Protein AF-A0AAD8MHN4-F1 (afdb_monomer)

Structure (mmCIF, N/CA/C/O backbone):
data_AF-A0AAD8MHN4-F1
#
_entry.id   AF-A0AAD8MHN4-F1
#
loop_
_atom_site.group_PDB
_atom_site.id
_atom_site.type_symbol
_atom_site.label_atom_id
_atom_site.label_alt_id
_atom_site.label_comp_id
_atom_site.label_asym_id
_atom_site.label_entity_id
_atom_site.label_seq_id
_atom_site.pdbx_PDB_ins_code
_atom_site.Cartn_x
_atom_site.Cartn_y
_atom_site.Cartn_z
_atom_site.occupancy
_atom_site.B_iso_or_equiv
_atom_site.auth_seq_id
_atom_site.auth_comp_id
_atom_site.auth_asym_id
_atom_site.auth_atom_id
_atom_site.pdbx_PDB_model_num
ATOM 1 N N . MET A 1 1 ? -10.541 14.719 31.314 1.00 33.47 1 MET A N 1
ATOM 2 C CA . MET A 1 1 ? -10.502 15.658 30.170 1.00 33.47 1 MET A CA 1
ATOM 3 C C . MET A 1 1 ? -9.551 15.110 29.112 1.00 33.47 1 MET A C 1
ATOM 5 O O . MET A 1 1 ? -8.347 15.126 29.326 1.00 33.47 1 MET A O 1
ATOM 9 N N . SER A 1 2 ? -10.054 14.540 28.012 1.00 37.00 2 SER A N 1
ATOM 10 C CA . SER A 1 2 ? -9.192 14.044 26.930 1.00 37.00 2 SER A CA 1
ATOM 11 C C . SER A 1 2 ? -8.751 15.218 26.057 1.00 37.00 2 SER A C 1
ATOM 13 O O . SER A 1 2 ? -9.571 15.757 25.309 1.00 37.00 2 SER A O 1
ATOM 15 N N . LYS A 1 3 ? -7.477 15.624 26.140 1.00 41.56 3 LYS A N 1
ATOM 16 C CA . LYS A 1 3 ? -6.903 16.570 25.175 1.00 41.56 3 LYS A CA 1
ATOM 17 C C . LYS A 1 3 ? -7.155 16.029 23.766 1.00 41.56 3 LYS A C 1
ATOM 19 O O . LYS A 1 3 ? -6.867 14.877 23.445 1.00 41.56 3 LYS A O 1
ATOM 24 N N . SER A 1 4 ? -7.800 16.846 22.948 1.00 47.44 4 SER A N 1
ATOM 25 C CA . SER A 1 4 ? -8.150 16.524 21.575 1.00 47.44 4 SER A CA 1
ATOM 26 C C . SER A 1 4 ? -6.866 16.246 20.777 1.00 47.44 4 SER A C 1
ATOM 28 O O . SER A 1 4 ? -6.090 17.164 20.578 1.00 47.44 4 SER A O 1
ATOM 30 N N . CYS A 1 5 ? -6.673 15.038 20.225 1.00 46.59 5 CYS A N 1
ATOM 31 C CA . CYS A 1 5 ? -5.611 14.744 19.234 1.00 46.59 5 CYS A CA 1
ATOM 32 C C . CYS A 1 5 ? -5.507 15.708 18.025 1.00 46.59 5 CYS A C 1
ATOM 34 O O . CYS A 1 5 ? -4.544 15.604 17.280 1.00 46.59 5 CYS A O 1
ATOM 36 N N . LYS A 1 6 ? -6.469 16.633 17.818 1.00 48.41 6 LYS A N 1
ATOM 37 C CA . LYS A 1 6 ? -6.333 17.738 16.845 1.00 48.41 6 LYS A CA 1
ATOM 38 C C . LYS A 1 6 ? -5.244 18.726 17.274 1.00 48.41 6 LYS A C 1
ATOM 40 O O . LYS A 1 6 ? -4.556 19.250 16.415 1.00 48.41 6 LYS A O 1
ATOM 45 N N . GLY A 1 7 ? -5.101 18.940 18.586 1.00 50.78 7 GLY A N 1
ATOM 46 C CA . GLY A 1 7 ? -3.996 19.693 19.166 1.00 50.78 7 GLY A CA 1
ATOM 47 C C . GLY A 1 7 ? -2.703 18.952 18.905 1.00 50.78 7 GLY A C 1
ATOM 48 O O . GLY A 1 7 ? -1.897 19.442 18.152 1.00 50.78 7 GLY A O 1
ATOM 49 N N . LEU A 1 8 ? -2.575 17.705 19.358 1.00 53.78 8 LEU A N 1
ATOM 50 C CA . LEU A 1 8 ? -1.293 16.995 19.353 1.00 53.78 8 LEU A CA 1
ATOM 51 C C . LEU A 1 8 ? -0.517 16.971 18.031 1.00 53.78 8 LEU A C 1
ATOM 53 O O . LEU A 1 8 ? 0.681 17.146 18.103 1.00 53.78 8 LEU A O 1
ATOM 57 N N . VAL A 1 9 ? -1.121 16.767 16.854 1.00 55.56 9 VAL A N 1
ATOM 58 C CA . VAL A 1 9 ? -0.340 16.760 15.594 1.00 55.56 9 VAL A CA 1
ATOM 59 C C . VAL A 1 9 ? 0.023 18.176 15.154 1.00 55.56 9 VAL A C 1
ATOM 61 O O . VAL A 1 9 ? 1.173 18.425 14.819 1.00 55.56 9 VAL A O 1
ATOM 64 N N . ALA A 1 10 ? -0.926 19.114 15.197 1.00 60.19 10 ALA A N 1
ATOM 65 C CA . ALA A 1 10 ? -0.651 20.515 14.884 1.00 60.19 10 ALA A CA 1
ATOM 66 C C . ALA A 1 10 ? 0.315 21.137 15.900 1.00 60.19 10 ALA A C 1
ATOM 68 O O . ALA A 1 10 ? 1.158 21.931 15.531 1.00 60.19 10 ALA A O 1
ATOM 69 N N . GLU A 1 11 ? 0.214 20.738 17.160 1.00 68.38 11 GLU A N 1
ATOM 70 C CA . GLU A 1 11 ? 1.056 21.115 18.289 1.00 68.38 11 GLU A CA 1
ATOM 71 C C . GLU A 1 11 ? 2.400 20.396 18.214 1.00 68.38 11 GLU A C 1
ATOM 73 O O . GLU A 1 11 ? 3.386 21.008 18.560 1.00 68.38 11 GLU A O 1
ATOM 78 N N . LEU A 1 12 ? 2.499 19.175 17.676 1.00 69.12 12 LEU A N 1
ATOM 79 C CA . LEU A 1 12 ? 3.783 18.524 17.396 1.00 69.12 12 LEU A CA 1
ATOM 80 C C . LEU A 1 12 ? 4.493 19.209 16.228 1.00 69.12 12 LEU A C 1
ATOM 82 O O . LEU A 1 12 ? 5.662 19.538 16.353 1.00 69.12 12 LEU A O 1
ATOM 86 N N . VAL A 1 13 ? 3.794 19.460 15.117 1.00 70.19 13 VAL A N 1
ATOM 87 C CA . VAL A 1 13 ? 4.344 20.198 13.969 1.00 70.19 13 VAL A CA 1
ATOM 88 C C . VAL A 1 13 ? 4.726 21.609 14.396 1.00 70.19 13 VAL A C 1
ATOM 90 O O . VAL A 1 13 ? 5.826 22.034 14.083 1.00 70.19 13 VAL A O 1
ATOM 93 N N . LYS A 1 14 ? 3.876 22.285 15.177 1.00 73.38 14 LYS A N 1
ATOM 94 C CA . LYS A 1 14 ? 4.149 23.596 15.770 1.00 73.38 14 LYS A CA 1
ATOM 95 C C . LYS A 1 14 ? 5.338 23.543 16.728 1.00 73.38 14 LYS A C 1
ATOM 97 O O . LYS A 1 14 ? 6.257 24.324 16.568 1.00 73.38 14 LYS A O 1
ATOM 102 N N . CYS A 1 15 ? 5.378 22.602 17.669 1.00 74.75 15 CYS A N 1
ATOM 103 C CA . CYS A 1 15 ? 6.498 22.430 18.597 1.00 74.75 15 CYS A CA 1
ATOM 104 C C . CYS A 1 15 ? 7.799 22.112 17.863 1.00 74.75 15 CYS A C 1
ATOM 106 O O . CYS A 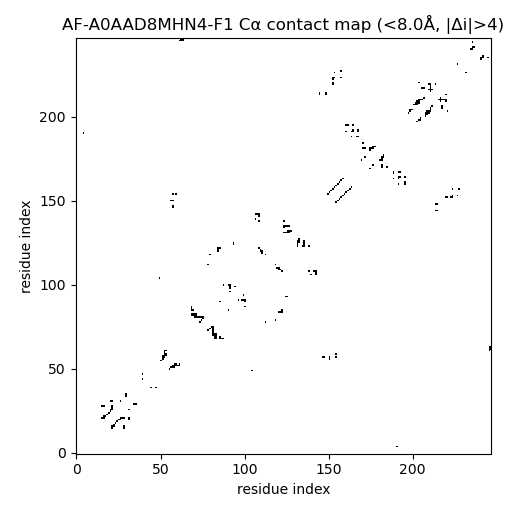1 15 ? 8.851 22.578 18.279 1.00 74.75 15 CYS A O 1
ATOM 108 N N . LEU A 1 16 ? 7.747 21.335 16.781 1.00 71.31 16 LEU A N 1
ATOM 109 C CA . LEU A 1 16 ? 8.910 21.064 15.945 1.00 71.31 16 LEU A CA 1
ATOM 110 C C . LEU A 1 16 ? 9.316 22.320 15.166 1.00 71.31 16 LEU A C 1
ATOM 112 O O . LEU A 1 16 ? 10.495 22.658 15.152 1.00 71.31 16 LEU A O 1
ATOM 116 N N . SER A 1 17 ? 8.365 23.034 14.556 1.00 76.12 17 SER A N 1
ATOM 117 C CA . SER A 1 17 ? 8.634 24.230 13.748 1.00 76.12 17 SER A CA 1
ATOM 118 C C . SER A 1 17 ? 9.055 25.436 14.581 1.00 76.12 17 SER A C 1
ATOM 120 O O . SER A 1 17 ? 9.737 26.309 14.070 1.00 76.12 17 SER A O 1
ATOM 122 N N . GLU A 1 18 ? 8.634 25.486 15.844 1.00 82.31 18 GLU A N 1
ATOM 123 C CA . GLU A 1 18 ? 8.990 26.511 16.829 1.00 82.31 18 GLU A CA 1
ATOM 124 C C . GLU A 1 18 ? 10.181 26.088 17.698 1.00 82.31 18 GLU A C 1
ATOM 126 O O . GLU A 1 18 ? 10.632 26.874 18.524 1.00 82.31 18 GLU A O 1
ATOM 131 N N . SER A 1 19 ? 10.701 24.865 17.538 1.00 83.50 19 SER A N 1
ATOM 132 C CA . SER A 1 19 ? 11.853 24.410 18.318 1.00 83.50 19 SER A CA 1
ATOM 133 C C . SER A 1 19 ? 13.073 25.285 18.044 1.00 83.50 19 SER A C 1
ATOM 135 O O . SER A 1 19 ? 13.298 25.691 16.903 1.00 83.50 19 SER A O 1
ATOM 137 N N . ASP A 1 20 ? 13.901 25.515 19.066 1.00 87.94 20 ASP A N 1
ATOM 138 C CA . ASP A 1 20 ? 15.152 26.273 18.922 1.00 87.94 20 ASP A CA 1
ATOM 139 C C . ASP A 1 20 ? 16.059 25.665 17.839 1.00 87.94 20 ASP A C 1
ATOM 141 O O . ASP A 1 20 ? 16.742 26.378 17.115 1.00 87.94 20 ASP A O 1
ATOM 145 N N . CYS A 1 21 ? 16.003 24.347 17.638 1.00 84.12 21 CYS A N 1
ATOM 146 C CA . CYS A 1 21 ? 16.743 23.684 16.567 1.00 84.12 21 CYS A CA 1
ATOM 147 C C . CYS A 1 21 ? 16.321 24.155 15.158 1.00 84.12 21 CYS A C 1
ATOM 149 O O . CYS A 1 21 ? 17.164 24.326 14.278 1.00 84.12 21 CYS A O 1
ATOM 151 N N . VAL A 1 22 ? 15.029 24.401 14.927 1.00 85.25 22 VAL A N 1
ATOM 152 C CA . VAL A 1 22 ? 14.540 24.893 13.629 1.00 85.25 22 VAL A CA 1
ATOM 153 C C . VAL A 1 22 ? 14.621 26.418 13.551 1.00 85.25 22 VAL A C 1
ATOM 155 O O . VAL A 1 22 ? 15.026 26.954 12.526 1.00 85.25 22 VAL A O 1
ATOM 158 N N . THR A 1 23 ? 14.269 27.131 14.622 1.00 86.44 23 THR A N 1
ATOM 159 C CA . THR A 1 23 ? 14.127 28.598 14.599 1.00 86.44 23 THR A CA 1
ATOM 160 C C . THR A 1 23 ? 15.409 29.357 14.936 1.00 86.44 23 THR A C 1
ATOM 162 O O . THR A 1 23 ? 15.638 30.426 14.374 1.00 86.44 23 THR A O 1
ATOM 165 N N . VAL A 1 24 ? 16.248 28.821 15.826 1.00 87.50 24 VAL A N 1
ATOM 166 C CA . VAL A 1 24 ? 17.487 29.460 16.305 1.00 87.50 24 VAL A CA 1
ATOM 167 C C . VAL A 1 24 ? 18.711 28.871 15.608 1.00 87.50 24 VAL A C 1
ATOM 169 O O . VAL A 1 24 ? 19.555 29.618 15.122 1.00 87.50 24 VAL A O 1
ATOM 172 N N . GLU A 1 25 ? 18.805 27.542 15.511 1.00 87.75 25 GLU A N 1
ATOM 173 C CA . GLU A 1 25 ? 19.918 26.868 14.821 1.00 87.75 25 GLU A CA 1
ATOM 174 C C . GLU A 1 25 ? 19.726 26.814 13.293 1.00 87.75 25 GLU A C 1
ATOM 176 O O . GLU A 1 25 ? 20.671 26.488 12.575 1.00 87.75 25 GLU A O 1
ATOM 181 N N . ASN A 1 26 ? 18.529 27.146 12.786 1.00 86.94 26 ASN A N 1
ATOM 182 C CA . ASN A 1 26 ? 18.170 27.123 11.361 1.00 86.94 26 ASN A CA 1
ATOM 183 C C . ASN A 1 26 ? 18.447 25.765 10.682 1.00 86.94 26 ASN A C 1
ATOM 185 O O . ASN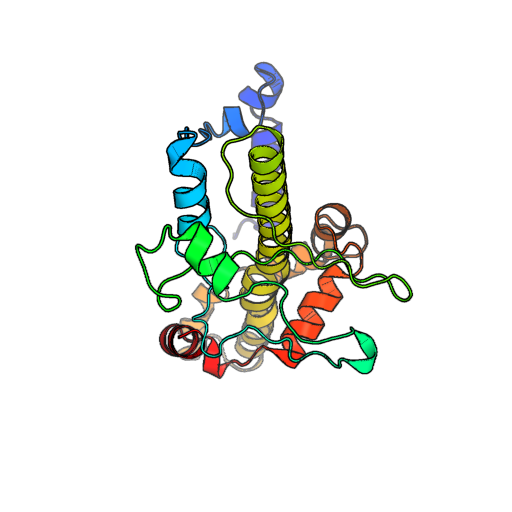 A 1 26 ? 18.926 25.696 9.546 1.00 86.94 26 ASN A O 1
ATOM 189 N N . ARG A 1 27 ? 18.192 24.668 11.403 1.00 84.25 27 ARG A N 1
ATOM 190 C CA . ARG A 1 27 ? 18.413 23.296 10.928 1.00 84.25 27 ARG A CA 1
ATOM 191 C C . ARG A 1 27 ? 17.133 22.688 10.376 1.00 84.25 27 ARG A C 1
ATOM 193 O O . ARG A 1 27 ? 16.022 23.105 10.701 1.00 84.25 27 ARG A O 1
ATOM 200 N N . THR A 1 28 ? 17.280 21.669 9.535 1.00 83.31 28 THR A N 1
ATOM 201 C CA . THR A 1 28 ? 16.117 20.978 8.972 1.00 83.31 28 THR A CA 1
ATOM 202 C C . THR A 1 28 ? 15.418 20.126 10.033 1.00 83.31 28 THR A C 1
ATOM 204 O O . THR A 1 28 ? 16.037 19.672 10.997 1.00 83.31 28 THR A O 1
ATOM 207 N N . PHE A 1 29 ? 14.131 19.820 9.831 1.00 80.81 29 PHE A N 1
ATOM 208 C CA . PHE A 1 29 ? 13.407 18.881 10.700 1.00 80.81 29 PHE A CA 1
ATOM 209 C C . PHE A 1 29 ? 14.126 17.535 10.847 1.00 80.81 29 PHE A C 1
ATOM 211 O O . PHE A 1 29 ? 14.138 16.973 11.938 1.00 80.81 29 PHE A O 1
ATOM 218 N N . ARG A 1 30 ? 14.757 17.045 9.772 1.00 78.75 30 ARG A N 1
ATOM 219 C CA . ARG A 1 30 ? 15.559 15.814 9.762 1.00 78.75 30 ARG A CA 1
ATOM 220 C C . ARG A 1 30 ? 16.733 15.905 10.736 1.00 78.75 30 ARG A C 1
ATOM 222 O O . ARG A 1 30 ? 16.927 15.011 11.560 1.00 78.75 30 ARG A O 1
ATOM 229 N N . ASP A 1 31 ? 17.467 17.011 10.690 1.00 81.31 31 ASP A N 1
ATOM 230 C CA . ASP A 1 31 ? 18.604 17.249 11.578 1.00 81.31 31 ASP A CA 1
ATOM 231 C C . ASP A 1 31 ? 18.162 17.357 13.042 1.00 81.31 31 ASP A C 1
ATOM 233 O O . ASP A 1 31 ? 18.819 16.814 13.934 1.00 81.31 31 ASP A O 1
ATOM 237 N N . CYS A 1 32 ? 17.026 18.016 13.288 1.00 82.25 32 CYS A N 1
ATOM 238 C CA . CYS A 1 32 ? 16.443 18.162 14.620 1.00 82.25 32 CYS A CA 1
ATOM 239 C C . CYS A 1 32 ? 15.901 16.840 15.172 1.00 82.25 32 CYS A C 1
ATOM 241 O O . CYS A 1 32 ? 16.064 16.547 16.357 1.00 82.25 32 CYS A O 1
ATOM 243 N N . ALA A 1 33 ? 15.327 16.001 14.308 1.00 79.19 33 ALA A N 1
ATOM 244 C CA . ALA A 1 33 ? 14.913 14.641 14.636 1.00 79.19 33 ALA A CA 1
ATOM 245 C C . ALA A 1 33 ? 16.101 13.678 14.810 1.00 79.19 33 ALA A C 1
ATOM 247 O O . ALA A 1 33 ? 15.893 12.525 15.187 1.00 79.19 33 ALA A O 1
ATOM 248 N N . LYS A 1 34 ? 17.339 14.135 14.549 1.00 81.56 34 LYS A N 1
ATOM 249 C CA . LYS A 1 34 ? 18.556 13.308 14.498 1.00 81.56 34 LYS A CA 1
ATOM 250 C C . LYS A 1 34 ? 18.386 12.096 13.578 1.00 81.56 34 LYS A C 1
ATOM 252 O O . LYS A 1 34 ? 18.963 11.037 13.824 1.00 81.56 34 LYS A O 1
ATOM 257 N N . GLU A 1 35 ? 17.575 12.248 12.535 1.00 76.81 35 GLU A N 1
ATOM 258 C CA . GLU A 1 35 ? 17.339 11.195 11.562 1.00 76.81 35 GLU A CA 1
ATOM 259 C C . GLU A 1 35 ? 18.623 11.024 10.741 1.00 76.81 35 GLU A C 1
ATOM 261 O O . GLU A 1 35 ? 19.032 11.895 9.973 1.00 76.81 35 GLU A O 1
ATOM 266 N N . GLN A 1 36 ? 19.302 9.898 10.952 1.00 73.50 36 GLN A N 1
ATOM 267 C CA . GLN A 1 36 ? 20.483 9.535 10.183 1.00 73.50 36 GLN A CA 1
ATOM 268 C C . GLN A 1 36 ? 20.034 8.854 8.899 1.00 73.50 36 GLN A C 1
ATOM 270 O O . GLN A 1 36 ? 19.302 7.865 8.930 1.00 73.50 36 GLN A O 1
ATOM 275 N N . THR A 1 37 ? 20.491 9.373 7.760 1.00 68.50 37 THR A N 1
ATOM 276 C CA . THR A 1 37 ? 20.321 8.649 6.500 1.00 68.50 37 THR A CA 1
ATOM 277 C C . THR A 1 37 ? 21.207 7.404 6.564 1.00 68.50 37 THR A C 1
ATOM 279 O O . THR A 1 37 ? 22.401 7.551 6.844 1.00 68.50 37 THR A O 1
ATOM 282 N N . PRO A 1 38 ? 20.670 6.192 6.342 1.00 69.62 38 PRO A N 1
ATOM 283 C CA . PRO A 1 38 ? 21.486 4.987 6.334 1.00 69.62 38 PRO A CA 1
ATOM 284 C C . PRO A 1 38 ? 22.609 5.139 5.303 1.00 69.62 38 PRO A C 1
ATOM 286 O O . PRO A 1 38 ? 22.347 5.438 4.137 1.00 69.62 38 PRO A O 1
ATOM 289 N N . CYS A 1 39 ? 23.861 4.954 5.724 1.00 75.19 39 CYS A N 1
ATOM 290 C CA . CYS A 1 39 ? 24.988 4.910 4.798 1.00 75.19 39 CYS A CA 1
ATOM 291 C C . CYS A 1 39 ? 25.008 3.525 4.146 1.00 75.19 39 CYS A C 1
ATOM 293 O O . CYS A 1 39 ? 25.571 2.579 4.694 1.00 75.19 39 CYS A O 1
ATOM 295 N N . ILE A 1 40 ? 24.319 3.392 3.015 1.00 76.06 40 ILE A N 1
ATOM 296 C CA . ILE A 1 40 ? 24.307 2.162 2.222 1.00 76.06 40 ILE A CA 1
ATOM 297 C C . ILE A 1 40 ? 25.464 2.263 1.230 1.00 76.06 40 ILE A C 1
ATOM 299 O O . ILE A 1 40 ? 25.533 3.217 0.451 1.00 76.06 40 ILE A O 1
ATOM 303 N N . SER A 1 41 ? 26.392 1.306 1.276 1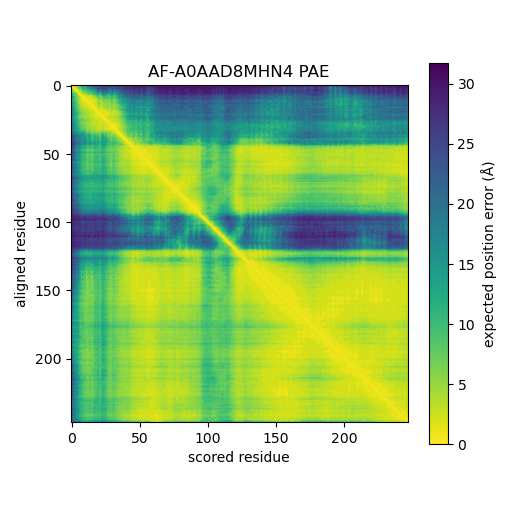.00 75.12 41 SER A N 1
ATOM 304 C CA . SER A 1 41 ? 27.478 1.230 0.297 1.00 75.12 41 SER A CA 1
ATOM 305 C C . SER A 1 41 ? 26.900 1.060 -1.108 1.00 75.12 41 SER A C 1
ATOM 307 O O . SER A 1 41 ? 25.838 0.463 -1.283 1.00 75.12 41 SER A O 1
ATOM 309 N N . SER A 1 42 ? 27.604 1.548 -2.132 1.00 73.06 42 SER A N 1
ATOM 310 C CA . SER A 1 42 ? 27.166 1.414 -3.529 1.00 73.06 42 SER A CA 1
ATOM 311 C C . SER A 1 42 ? 26.916 -0.038 -3.950 1.00 73.06 42 SER A C 1
ATOM 313 O O . SER A 1 42 ? 26.084 -0.278 -4.819 1.00 73.06 42 SER A O 1
ATOM 315 N N . GLU A 1 43 ? 27.612 -0.984 -3.320 1.00 69.88 43 GLU A N 1
ATOM 316 C CA . GLU A 1 43 ? 27.513 -2.425 -3.568 1.00 69.88 43 GLU A CA 1
ATOM 317 C C . GLU A 1 43 ? 26.226 -3.037 -2.989 1.00 69.88 43 GLU A C 1
ATOM 319 O O . GLU A 1 43 ? 25.655 -3.937 -3.594 1.00 69.88 43 GLU A O 1
ATOM 324 N N . CYS A 1 44 ? 25.714 -2.505 -1.873 1.00 76.69 44 CYS A N 1
ATOM 325 C CA . CYS A 1 44 ? 24.533 -3.040 -1.184 1.00 76.69 44 CYS A CA 1
ATOM 326 C C . CYS A 1 44 ? 23.216 -2.341 -1.568 1.00 76.69 44 CYS A C 1
ATOM 328 O O . CYS A 1 44 ? 22.163 -2.661 -1.017 1.00 76.69 44 CYS A O 1
ATOM 330 N N . VAL A 1 45 ? 23.229 -1.370 -2.491 1.00 81.00 45 VAL A N 1
ATOM 331 C CA . VAL A 1 45 ? 22.018 -0.598 -2.845 1.00 81.00 45 VAL A CA 1
ATOM 332 C C . VAL A 1 45 ? 20.918 -1.486 -3.432 1.00 81.00 45 VAL A C 1
ATOM 334 O O . VAL A 1 45 ? 19.741 -1.265 -3.150 1.00 81.00 45 VAL A O 1
ATOM 337 N N . ASP A 1 46 ? 21.277 -2.472 -4.254 1.00 83.00 46 ASP A N 1
ATOM 338 C CA . ASP A 1 46 ? 20.302 -3.386 -4.866 1.00 83.00 46 ASP A CA 1
ATOM 339 C C . ASP A 1 46 ? 19.760 -4.400 -3.849 1.00 83.00 46 ASP A C 1
ATOM 341 O O . ASP A 1 46 ? 18.567 -4.709 -3.863 1.00 83.00 46 ASP A O 1
ATOM 345 N N . GLU A 1 47 ? 20.600 -4.844 -2.911 1.00 83.69 47 GLU A N 1
ATOM 346 C CA . GLU A 1 47 ? 20.184 -5.698 -1.795 1.00 83.69 47 GLU A CA 1
ATOM 347 C C . GLU A 1 47 ? 19.190 -4.973 -0.886 1.00 83.69 47 GLU A C 1
ATOM 349 O O . GLU A 1 47 ? 18.143 -5.526 -0.555 1.00 83.69 47 GLU A O 1
ATOM 354 N N . GLU A 1 48 ? 19.469 -3.717 -0.526 1.00 86.25 48 GLU A N 1
ATOM 355 C CA . GLU A 1 48 ? 18.558 -2.911 0.287 1.00 86.25 48 GLU A CA 1
ATOM 356 C C . GLU A 1 48 ? 17.249 -2.624 -0.454 1.00 86.25 48 GLU A C 1
ATOM 358 O O . GLU A 1 48 ? 16.174 -2.723 0.138 1.00 86.25 48 GLU A O 1
ATOM 363 N N . PHE A 1 49 ? 17.319 -2.336 -1.757 1.00 86.50 49 PHE A N 1
ATOM 364 C CA . PHE A 1 49 ? 16.129 -2.178 -2.589 1.00 86.50 49 PHE A CA 1
ATOM 365 C C . PHE A 1 49 ? 15.251 -3.441 -2.545 1.00 86.50 49 PHE A C 1
ATOM 367 O O . PHE A 1 49 ? 14.047 -3.351 -2.301 1.00 86.50 49 PHE A O 1
ATOM 374 N N . GLY A 1 50 ? 15.846 -4.627 -2.715 1.00 86.19 50 GLY A N 1
ATOM 375 C CA . GLY A 1 50 ? 15.131 -5.899 -2.603 1.00 86.19 50 GLY A CA 1
ATOM 376 C C . GLY A 1 50 ? 14.578 -6.130 -1.195 1.00 86.19 50 GLY A C 1
ATOM 377 O O . GLY A 1 50 ? 13.399 -6.446 -1.033 1.00 86.19 50 GLY A O 1
ATOM 378 N N . ARG A 1 51 ? 15.389 -5.897 -0.157 1.00 87.69 51 ARG A N 1
ATOM 379 C CA . ARG A 1 51 ? 15.009 -6.069 1.254 1.00 87.69 51 ARG A CA 1
ATOM 380 C C . ARG A 1 51 ? 13.792 -5.223 1.631 1.00 87.69 51 ARG A C 1
ATOM 382 O O . ARG A 1 51 ? 12.937 -5.688 2.388 1.00 87.69 51 ARG A O 1
ATOM 389 N N . GLN A 1 52 ? 13.672 -4.006 1.099 1.00 89.81 52 GLN A N 1
ATOM 390 C CA . GLN A 1 52 ? 12.537 -3.118 1.371 1.00 89.81 52 GLN A CA 1
ATOM 391 C C . GLN A 1 52 ? 11.191 -3.689 0.909 1.00 89.81 52 GLN A C 1
ATOM 393 O O . GLN A 1 52 ? 10.167 -3.398 1.527 1.00 89.81 52 GLN A O 1
ATOM 398 N N . THR A 1 53 ? 11.176 -4.564 -0.096 1.00 89.50 53 THR A N 1
ATOM 399 C CA . THR A 1 53 ? 9.938 -5.232 -0.536 1.00 89.50 53 THR A CA 1
ATOM 400 C C . THR A 1 53 ? 9.401 -6.246 0.484 1.00 8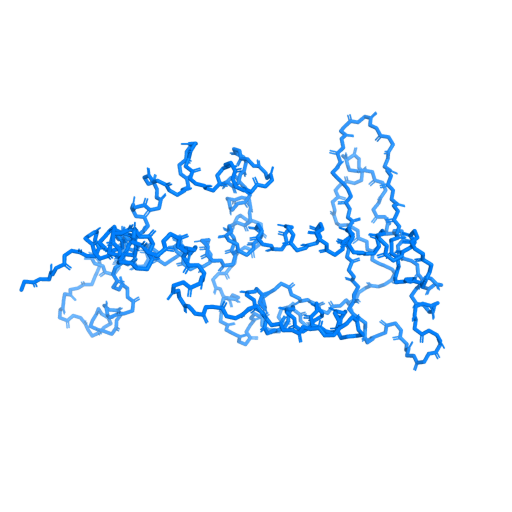9.50 53 THR A C 1
ATOM 402 O O . THR A 1 53 ? 8.214 -6.563 0.467 1.00 89.50 53 THR A O 1
ATOM 405 N N . LEU A 1 54 ? 10.253 -6.731 1.397 1.00 91.19 54 LEU A N 1
ATOM 406 C CA . LEU A 1 54 ? 9.907 -7.707 2.440 1.00 91.19 54 LEU A CA 1
ATOM 407 C C . LEU A 1 54 ? 9.842 -7.093 3.841 1.00 91.19 54 LEU A C 1
ATOM 409 O O . LEU A 1 54 ? 9.078 -7.552 4.685 1.00 91.19 54 LEU A O 1
ATOM 413 N N . ALA A 1 55 ? 10.662 -6.077 4.106 1.00 92.50 55 ALA A N 1
ATOM 414 C CA . ALA A 1 55 ? 10.843 -5.496 5.435 1.00 92.50 55 ALA A CA 1
ATOM 415 C C . ALA A 1 55 ? 11.037 -3.968 5.393 1.00 92.50 55 ALA A C 1
ATOM 417 O O . ALA A 1 55 ? 11.708 -3.393 6.255 1.00 92.50 55 ALA A O 1
ATOM 418 N N . GLY A 1 56 ? 10.521 -3.316 4.351 1.00 92.50 56 GLY A N 1
ATOM 419 C CA . GLY A 1 56 ? 10.451 -1.862 4.227 1.00 92.50 56 GLY A CA 1
ATOM 420 C C . GLY A 1 56 ? 9.091 -1.317 4.656 1.00 92.50 56 GLY A C 1
ATOM 421 O O . GLY A 1 56 ? 8.397 -1.912 5.478 1.00 92.50 56 GLY A O 1
ATOM 422 N N . ILE A 1 57 ? 8.710 -0.169 4.090 1.00 93.06 57 ILE A N 1
ATOM 423 C CA . ILE A 1 57 ? 7.456 0.515 4.434 1.00 93.06 57 ILE A CA 1
ATOM 424 C C . ILE A 1 57 ? 6.215 -0.211 3.889 1.00 93.06 57 ILE A C 1
ATOM 426 O O . ILE A 1 57 ? 5.152 -0.147 4.499 1.00 93.06 57 ILE A O 1
ATOM 430 N N . ASN A 1 58 ? 6.355 -0.939 2.773 1.00 96.00 58 ASN A N 1
ATOM 431 C CA . ASN A 1 58 ? 5.258 -1.641 2.105 1.00 96.00 58 ASN A CA 1
ATOM 432 C C . ASN A 1 58 ? 5.547 -3.137 1.868 1.00 96.00 58 ASN A C 1
ATOM 434 O O . ASN A 1 58 ? 5.620 -3.589 0.725 1.00 96.00 58 ASN A O 1
ATOM 438 N N . PRO A 1 59 ? 5.659 -3.952 2.930 1.00 95.06 59 PRO A N 1
ATOM 439 C CA . PRO A 1 59 ? 5.990 -5.375 2.820 1.00 95.06 59 PRO A CA 1
ATOM 440 C C . PRO A 1 59 ? 4.805 -6.258 2.369 1.00 95.06 59 PRO A C 1
ATOM 442 O O . PRO A 1 59 ? 4.798 -7.471 2.580 1.00 95.06 59 PRO A O 1
ATOM 445 N N . LEU A 1 60 ? 3.756 -5.654 1.799 1.00 93.56 60 LEU A N 1
ATOM 446 C CA . LEU A 1 60 ? 2.477 -6.303 1.485 1.00 93.56 60 LEU A CA 1
ATOM 447 C C . LEU A 1 60 ? 2.273 -6.554 -0.018 1.00 93.56 60 LEU A C 1
ATOM 449 O O . LEU A 1 60 ? 1.329 -7.248 -0.391 1.00 93.56 60 LEU A O 1
ATOM 453 N N . SER A 1 61 ? 3.128 -5.991 -0.879 1.00 92.00 61 SER A N 1
ATOM 454 C CA . SER A 1 61 ? 2.934 -6.016 -2.338 1.00 92.00 61 SER A CA 1
ATOM 455 C C . SER A 1 61 ? 3.589 -7.205 -3.040 1.00 92.00 61 SER A C 1
ATOM 457 O O . SER A 1 61 ? 3.098 -7.623 -4.086 1.00 92.00 61 SER A O 1
ATOM 459 N N . ILE A 1 62 ? 4.693 -7.741 -2.502 1.00 91.50 62 ILE A N 1
ATOM 460 C CA . ILE A 1 62 ? 5.466 -8.804 -3.162 1.00 91.50 62 ILE A CA 1
ATOM 461 C C . ILE A 1 62 ? 4.666 -10.111 -3.266 1.00 91.50 62 ILE A C 1
ATOM 463 O O . ILE A 1 62 ? 3.977 -10.508 -2.318 1.00 91.50 62 ILE A O 1
ATOM 467 N N . GLN A 1 63 ? 4.766 -10.767 -4.426 1.00 91.12 63 GLN A N 1
ATOM 468 C CA . GLN A 1 63 ? 4.062 -12.004 -4.774 1.00 91.12 63 GLN A CA 1
ATOM 469 C C . GLN A 1 63 ? 4.990 -12.968 -5.515 1.00 91.12 63 GLN A C 1
ATOM 471 O O . GLN A 1 63 ? 5.871 -12.531 -6.258 1.00 91.12 63 GLN A O 1
ATOM 476 N N . LEU A 1 64 ? 4.762 -14.270 -5.341 1.00 89.56 64 LEU A N 1
ATOM 477 C CA . LEU A 1 64 ? 5.421 -15.315 -6.114 1.00 89.56 64 LEU A CA 1
ATOM 478 C C . LEU A 1 64 ? 4.916 -15.297 -7.560 1.00 89.56 64 LEU A C 1
ATOM 480 O O . LEU A 1 64 ? 3.712 -15.243 -7.827 1.00 89.56 64 LEU A O 1
ATOM 484 N N . VAL A 1 65 ? 5.847 -15.390 -8.506 1.00 87.31 65 VAL A N 1
ATOM 485 C CA . VAL A 1 65 ? 5.525 -15.559 -9.923 1.00 87.31 65 VAL A CA 1
ATOM 486 C C . VAL A 1 65 ? 5.099 -17.009 -10.164 1.00 87.31 65 VAL A C 1
ATOM 488 O O . VAL A 1 65 ? 5.907 -17.923 -10.045 1.00 87.31 65 VAL A O 1
ATOM 491 N N . LYS A 1 66 ? 3.821 -17.218 -10.503 1.00 86.00 66 LYS A N 1
ATOM 492 C CA . LYS A 1 66 ? 3.231 -18.555 -10.737 1.00 86.00 66 LYS A CA 1
ATOM 493 C C . LYS A 1 66 ? 3.225 -18.991 -12.202 1.00 86.00 66 LYS A C 1
ATOM 495 O O . LYS A 1 66 ? 3.085 -20.174 -12.488 1.00 86.00 66 LYS A O 1
ATOM 500 N N . GLU A 1 67 ? 3.339 -18.040 -13.124 1.00 87.62 67 GLU A N 1
ATOM 501 C CA . GLU A 1 67 ? 3.265 -18.271 -14.567 1.00 87.62 67 GLU A CA 1
ATOM 502 C C . GLU A 1 67 ? 4.411 -17.528 -15.263 1.00 87.62 67 GLU A C 1
ATOM 504 O O . GLU A 1 67 ? 4.674 -16.360 -14.963 1.00 87.62 67 GLU A O 1
ATOM 509 N N . TRP A 1 68 ? 5.081 -18.204 -16.200 1.00 84.25 68 TRP A N 1
ATOM 510 C CA . TRP A 1 68 ? 6.183 -17.655 -16.990 1.00 84.25 68 TRP A CA 1
ATOM 511 C C . TRP A 1 68 ? 6.010 -17.995 -18.482 1.00 84.25 68 TRP A C 1
ATOM 513 O O . TRP A 1 68 ? 5.672 -19.140 -18.793 1.00 84.25 68 TRP A O 1
ATOM 523 N N . PRO A 1 69 ? 6.250 -17.054 -19.420 1.00 86.38 69 PRO A N 1
ATOM 524 C CA . PRO A 1 69 ? 6.600 -15.643 -19.209 1.00 86.38 69 PRO A CA 1
ATOM 525 C C . PRO A 1 69 ? 5.446 -14.832 -18.604 1.00 86.38 69 PRO A C 1
ATOM 527 O O . PRO A 1 69 ? 4.281 -15.213 -18.718 1.00 86.38 69 PRO A O 1
ATOM 530 N N . LEU A 1 70 ? 5.771 -13.695 -17.980 1.00 85.94 70 LEU A N 1
ATOM 531 C CA . LEU A 1 70 ? 4.769 -12.791 -17.407 1.00 85.94 70 LEU A CA 1
ATOM 532 C C . LEU A 1 70 ? 3.807 -12.281 -18.493 1.00 85.94 70 LEU A C 1
ATOM 534 O O . LEU A 1 70 ? 4.236 -11.814 -19.553 1.00 85.94 70 LEU A O 1
ATOM 538 N N . LYS A 1 71 ? 2.502 -12.331 -18.206 1.00 85.81 71 LYS A N 1
ATOM 539 C CA . LYS A 1 71 ? 1.439 -11.838 -19.093 1.00 85.81 71 LYS A CA 1
ATOM 540 C C . LYS A 1 71 ? 0.474 -10.931 -18.341 1.00 85.81 71 LYS A C 1
ATOM 542 O O . LYS A 1 71 ? 0.042 -11.244 -17.232 1.00 85.81 71 LYS A O 1
ATOM 547 N N . SER A 1 72 ? 0.117 -9.811 -18.964 1.00 85.75 72 SER A N 1
ATOM 548 C CA . SER A 1 72 ? -0.935 -8.926 -18.464 1.00 85.75 72 SER A CA 1
ATOM 549 C C . SER A 1 72 ? -2.311 -9.571 -18.628 1.00 85.75 72 SER A C 1
ATOM 551 O O . SER A 1 72 ? -2.586 -10.217 -19.637 1.00 85.75 72 SER A O 1
ATOM 553 N N . LYS A 1 73 ? -3.195 -9.354 -17.648 1.00 88.56 73 LYS A N 1
ATOM 554 C CA . LYS A 1 73 ? -4.616 -9.744 -17.715 1.00 88.56 73 LYS A CA 1
ATOM 555 C C . LYS A 1 73 ? -5.519 -8.623 -18.245 1.00 88.56 73 LYS A C 1
ATOM 557 O O . LYS A 1 73 ? -6.732 -8.793 -18.293 1.00 88.56 73 LYS A O 1
ATOM 562 N N . LEU A 1 74 ? -4.945 -7.465 -18.579 1.00 87.44 74 LEU A N 1
ATOM 563 C CA . LEU A 1 74 ? -5.685 -6.328 -19.122 1.00 87.44 74 LEU A CA 1
ATOM 564 C C . LEU A 1 74 ? -6.101 -6.587 -20.573 1.00 87.44 74 LEU A C 1
ATOM 566 O O . LEU A 1 74 ? -5.405 -7.295 -21.295 1.00 87.44 74 LEU A O 1
ATOM 570 N N . ASP A 1 75 ? -7.211 -5.976 -20.995 1.00 87.62 75 ASP A N 1
ATOM 571 C CA . ASP A 1 75 ? -7.752 -6.124 -22.349 1.00 87.62 75 ASP A CA 1
ATOM 572 C C . ASP A 1 75 ? -6.745 -5.645 -23.418 1.00 87.62 75 ASP A C 1
ATOM 574 O O . ASP A 1 75 ? -6.461 -4.440 -23.495 1.00 87.62 75 ASP A O 1
ATOM 578 N N . PRO A 1 76 ? -6.228 -6.545 -24.278 1.00 88.25 76 PRO A N 1
ATOM 579 C CA . PRO A 1 76 ? -5.274 -6.172 -25.312 1.00 88.25 76 PRO A CA 1
ATOM 580 C C . PRO A 1 76 ? -5.829 -5.192 -26.348 1.00 88.25 76 PRO A C 1
ATOM 582 O O . PRO A 1 76 ? -5.057 -4.443 -26.943 1.00 88.25 76 PRO A O 1
ATOM 585 N N . ALA A 1 77 ? -7.150 -5.152 -26.554 1.00 88.12 77 ALA A N 1
ATOM 586 C CA . ALA A 1 77 ? -7.776 -4.202 -27.472 1.00 88.12 77 ALA A CA 1
ATOM 587 C C . ALA A 1 77 ? -7.680 -2.753 -26.966 1.00 88.12 77 ALA A C 1
ATOM 589 O O . ALA A 1 77 ? -7.678 -1.815 -27.763 1.00 88.12 77 ALA A O 1
ATOM 590 N N . ILE A 1 78 ? -7.583 -2.566 -25.645 1.00 85.00 78 ILE A N 1
ATOM 591 C CA . ILE A 1 78 ? -7.444 -1.253 -25.004 1.00 85.00 78 ILE A CA 1
ATOM 592 C C . ILE A 1 78 ? -5.971 -0.926 -24.771 1.00 85.00 78 ILE A C 1
ATOM 594 O O . ILE A 1 78 ? -5.535 0.195 -25.041 1.00 85.00 78 ILE A O 1
ATOM 598 N N . TYR A 1 79 ? -5.216 -1.890 -24.241 1.00 81.94 79 TYR A N 1
ATOM 599 C CA . TYR A 1 79 ? -3.883 -1.640 -23.705 1.00 81.94 79 TYR A CA 1
ATOM 600 C C . TYR A 1 79 ? -2.751 -2.081 -24.623 1.00 81.94 79 TYR A C 1
ATOM 602 O O . TYR A 1 79 ? -1.637 -1.628 -24.393 1.00 81.94 79 TYR A O 1
ATOM 610 N N . GLY A 1 80 ? -3.008 -2.882 -25.661 1.00 83.50 80 GLY A N 1
ATOM 611 C CA . GLY A 1 80 ? -2.001 -3.460 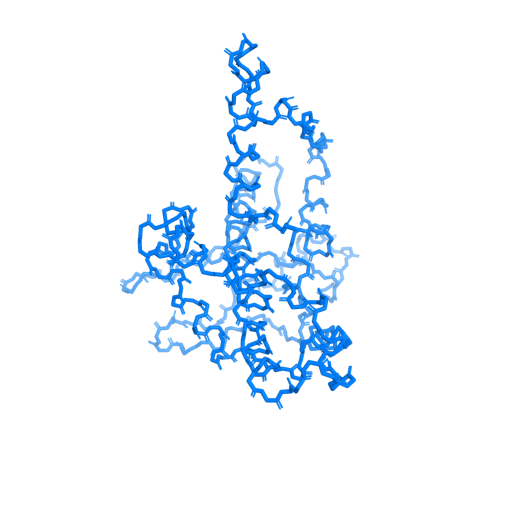-26.556 1.00 83.50 80 GLY A CA 1
ATOM 612 C C . GLY A 1 80 ? -1.559 -4.877 -26.148 1.00 83.50 80 GLY A C 1
ATOM 613 O O . GLY A 1 80 ? -2.117 -5.451 -25.214 1.00 83.50 80 GLY A O 1
ATOM 614 N N . PRO A 1 81 ? -0.557 -5.459 -26.835 1.00 85.19 81 PRO A N 1
ATOM 615 C CA . PRO A 1 81 ? -0.118 -6.841 -26.617 1.00 85.19 81 PRO A CA 1
ATOM 616 C C . PRO A 1 81 ? 0.180 -7.169 -25.137 1.00 85.19 81 PRO A C 1
ATOM 618 O O . PRO A 1 81 ? 0.892 -6.392 -24.481 1.00 85.19 81 PRO A O 1
ATOM 621 N N . PRO A 1 82 ? -0.340 -8.288 -24.591 1.00 85.00 82 PRO A N 1
ATOM 622 C CA . PRO A 1 82 ? -0.244 -8.619 -23.166 1.00 85.00 82 PRO A CA 1
ATOM 623 C C . PRO A 1 82 ? 1.120 -9.177 -22.737 1.00 85.00 82 PRO A C 1
ATOM 625 O O . PRO A 1 82 ? 1.365 -9.330 -21.539 1.00 85.00 82 PRO A O 1
ATOM 628 N N . GLU A 1 83 ? 1.997 -9.510 -23.681 1.00 86.12 83 GLU A N 1
ATOM 629 C CA . GLU A 1 83 ? 3.288 -10.142 -23.423 1.00 86.12 83 GLU A CA 1
ATOM 630 C C . GLU A 1 83 ? 4.261 -9.171 -22.742 1.00 86.12 83 GLU A C 1
ATOM 632 O O . GLU A 1 83 ? 4.403 -8.009 -23.146 1.00 86.12 83 GLU A O 1
ATOM 637 N N . SER A 1 84 ? 4.956 -9.659 -21.712 1.00 83.62 84 SER A N 1
ATOM 638 C CA . SER A 1 84 ? 6.072 -8.944 -21.094 1.00 83.62 84 SER A CA 1
ATOM 639 C C . SER A 1 84 ? 7.280 -8.894 -22.030 1.00 83.62 84 SER A C 1
ATOM 641 O O . SER A 1 84 ? 7.559 -9.850 -22.749 1.00 83.62 84 SER A O 1
ATOM 643 N N . ALA A 1 85 ? 8.034 -7.794 -21.976 1.00 82.00 85 ALA A N 1
ATOM 644 C CA . ALA A 1 85 ? 9.336 -7.697 -22.636 1.00 82.00 85 ALA A CA 1
ATOM 645 C C . ALA A 1 85 ? 10.452 -8.435 -21.870 1.00 82.00 85 ALA A C 1
ATOM 647 O O . ALA A 1 85 ? 11.557 -8.585 -22.382 1.00 82.00 85 ALA A O 1
ATOM 648 N N . ILE A 1 86 ? 10.178 -8.900 -20.646 1.00 80.81 86 ILE A N 1
ATOM 649 C CA . ILE A 1 86 ? 11.126 -9.676 -19.844 1.00 80.81 86 ILE A CA 1
ATOM 650 C C . ILE A 1 86 ? 11.069 -11.134 -20.308 1.00 80.81 86 ILE A C 1
ATOM 652 O O . ILE A 1 86 ? 10.071 -11.822 -20.084 1.00 80.81 86 ILE A O 1
ATOM 656 N N . THR A 1 87 ? 12.137 -11.586 -20.961 1.00 83.94 87 THR A N 1
ATOM 657 C CA . THR A 1 87 ? 12.282 -12.947 -21.495 1.00 83.94 87 THR A CA 1
ATOM 658 C C . THR A 1 87 ? 13.185 -13.806 -20.612 1.00 83.94 87 THR A C 1
ATOM 660 O O . THR A 1 87 ? 13.888 -13.296 -19.739 1.00 83.94 87 THR A O 1
ATOM 663 N N . THR A 1 88 ? 13.177 -15.123 -20.838 1.00 83.06 88 THR A N 1
ATOM 664 C CA . THR A 1 88 ? 14.071 -16.061 -20.139 1.00 83.06 88 THR A CA 1
ATOM 665 C C . THR A 1 88 ? 15.538 -15.679 -20.336 1.00 83.06 88 THR A C 1
ATOM 667 O O . THR A 1 88 ? 16.267 -15.591 -19.355 1.00 83.06 88 THR A O 1
ATOM 670 N N . ASP A 1 89 ? 15.938 -15.337 -21.566 1.00 81.19 89 ASP A N 1
ATOM 671 C CA . ASP A 1 89 ? 17.321 -14.958 -21.888 1.00 81.19 89 ASP A CA 1
ATOM 672 C C . ASP A 1 89 ? 17.791 -13.739 -21.078 1.00 81.19 89 ASP A C 1
ATOM 674 O O . ASP A 1 89 ? 18.914 -13.700 -20.575 1.00 81.19 89 ASP A O 1
ATOM 678 N N . VAL A 1 90 ? 16.910 -12.744 -20.906 1.00 77.75 90 VAL A N 1
ATOM 679 C CA . VAL A 1 90 ? 17.193 -11.543 -20.107 1.00 77.75 90 VAL A CA 1
ATOM 680 C C . VAL A 1 90 ? 17.430 -11.906 -18.643 1.00 77.75 90 VAL A C 1
ATOM 682 O O . VAL A 1 90 ? 18.368 -11.408 -18.020 1.00 77.75 90 VAL A O 1
ATOM 685 N N . VAL A 1 91 ? 16.592 -12.780 -18.091 1.00 76.88 91 VAL A N 1
ATOM 686 C CA . VAL A 1 91 ? 16.701 -13.227 -16.700 1.00 76.88 91 VAL A CA 1
ATOM 687 C C . VAL A 1 91 ? 17.979 -14.040 -16.482 1.00 76.88 91 VAL A C 1
ATOM 689 O O . VAL A 1 91 ? 18.719 -13.777 -15.534 1.00 76.88 91 VAL A O 1
ATOM 692 N N . GLU A 1 92 ? 18.278 -14.982 -17.374 1.00 74.50 92 GLU A N 1
ATOM 693 C CA . GLU A 1 92 ? 19.488 -15.809 -17.309 1.00 74.50 92 GLU A CA 1
ATOM 694 C C . GLU A 1 92 ? 20.771 -14.969 -17.403 1.00 74.50 92 GLU A C 1
ATOM 696 O O . GLU A 1 92 ? 21.733 -15.231 -16.672 1.00 74.50 92 GLU A O 1
ATOM 701 N N . MET A 1 93 ? 20.766 -13.918 -18.234 1.00 71.94 93 MET A N 1
ATOM 702 C CA . MET A 1 93 ? 21.882 -12.979 -18.360 1.00 71.94 93 MET A CA 1
ATOM 703 C C . MET A 1 93 ? 22.171 -12.243 -17.044 1.00 71.94 93 MET A C 1
ATOM 705 O O . MET A 1 93 ? 23.329 -12.167 -16.630 1.00 71.94 93 MET A O 1
ATOM 709 N N . VAL A 1 94 ? 21.139 -11.734 -16.358 1.00 69.69 94 VAL A N 1
ATOM 710 C CA . VAL A 1 94 ? 21.298 -11.048 -15.057 1.00 69.69 94 VAL A CA 1
ATOM 711 C C . VAL A 1 94 ? 21.829 -11.999 -13.990 1.00 69.69 94 VAL A C 1
ATOM 713 O O . VAL A 1 94 ? 22.626 -11.610 -13.139 1.00 69.69 94 VAL A O 1
ATOM 716 N N . MET A 1 95 ? 21.417 -13.262 -14.046 1.00 64.56 95 MET A N 1
ATOM 717 C CA . MET A 1 95 ? 21.800 -14.266 -13.059 1.00 64.56 95 MET A CA 1
ATOM 718 C C . MET A 1 95 ? 23.198 -14.849 -13.297 1.00 64.56 95 MET A C 1
ATOM 720 O O . MET A 1 95 ? 23.640 -15.687 -12.508 1.00 64.56 95 MET A O 1
ATOM 724 N N . LEU A 1 96 ? 23.907 -14.435 -14.360 1.00 60.03 96 LEU A N 1
ATOM 725 C CA . LEU A 1 96 ? 25.213 -14.979 -14.761 1.00 60.03 96 LEU A CA 1
ATOM 726 C C . LEU A 1 96 ? 25.207 -16.524 -14.837 1.00 60.03 96 LEU A C 1
ATOM 728 O O . LEU A 1 96 ? 26.220 -17.164 -14.550 1.00 60.03 96 LEU A O 1
ATOM 732 N N . GLY A 1 97 ? 24.048 -17.129 -15.138 1.00 52.66 97 GLY A N 1
ATOM 733 C CA . GLY A 1 97 ? 23.837 -18.583 -15.130 1.00 52.66 97 GLY A CA 1
ATOM 734 C C . GLY A 1 97 ? 23.930 -19.275 -13.757 1.00 52.66 97 GLY A C 1
ATOM 735 O O . GLY A 1 97 ? 24.093 -20.492 -13.712 1.00 52.66 97 GLY A O 1
ATOM 736 N N . ARG A 1 98 ? 23.875 -18.541 -12.633 1.00 48.06 98 ARG A N 1
ATOM 737 C CA . ARG A 1 98 ? 24.084 -19.093 -11.277 1.00 48.06 98 ARG A CA 1
ATOM 738 C C . ARG A 1 98 ? 22.812 -19.586 -10.575 1.00 48.06 98 ARG A C 1
ATOM 740 O O . ARG A 1 98 ? 22.932 -20.364 -9.633 1.00 48.06 98 ARG A O 1
ATOM 747 N N . ILE A 1 99 ? 21.624 -19.137 -10.993 1.00 48.47 99 ILE A N 1
ATOM 748 C CA . ILE A 1 99 ? 20.319 -19.461 -10.383 1.00 48.47 99 ILE A CA 1
ATOM 749 C C . ILE A 1 99 ? 19.251 -19.600 -11.490 1.00 48.47 99 ILE A C 1
ATOM 751 O O . ILE A 1 99 ? 19.332 -18.906 -12.504 1.00 48.47 99 ILE A O 1
ATOM 755 N N . THR A 1 100 ? 18.271 -20.499 -11.317 1.00 47.62 100 THR A N 1
ATOM 756 C CA . THR A 1 100 ? 17.133 -20.703 -12.240 1.00 47.62 100 THR A CA 1
ATOM 757 C C . THR A 1 100 ? 16.045 -19.629 -12.058 1.00 47.62 100 THR A C 1
ATOM 759 O O . THR A 1 100 ? 15.959 -18.986 -11.013 1.00 47.62 100 THR A O 1
ATOM 762 N N . VAL A 1 101 ? 15.172 -19.441 -13.060 1.00 49.66 101 VAL A N 1
ATOM 763 C CA . VAL A 1 101 ? 14.083 -18.425 -13.083 1.00 49.66 101 VAL A CA 1
ATOM 764 C C . VAL A 1 101 ? 13.167 -18.465 -11.838 1.00 49.66 101 VAL A C 1
ATOM 766 O O . VAL A 1 101 ? 12.517 -17.479 -11.501 1.00 49.66 101 VAL A O 1
ATOM 769 N N . GLU A 1 102 ? 13.155 -19.580 -11.110 1.00 44.03 102 GLU A N 1
ATOM 770 C CA . GLU A 1 102 ? 12.274 -19.888 -9.978 1.00 44.03 102 GLU A CA 1
ATOM 771 C C . GLU A 1 102 ? 12.572 -19.106 -8.677 1.00 44.03 102 GLU A C 1
ATOM 773 O O . GLU A 1 102 ? 11.785 -19.189 -7.737 1.00 44.03 102 GLU A O 1
ATOM 778 N N . GLN A 1 103 ? 13.673 -18.343 -8.584 1.00 40.97 103 GLN A N 1
ATOM 779 C CA . GLN A 1 103 ? 14.140 -17.739 -7.315 1.00 40.97 103 GLN A CA 1
ATOM 780 C C . GLN A 1 103 ? 14.315 -16.200 -7.336 1.00 40.97 103 GLN A C 1
ATOM 782 O O . GLN A 1 103 ? 15.077 -15.655 -6.539 1.00 40.97 103 GLN A O 1
ATOM 787 N N . ILE A 1 104 ? 13.642 -15.472 -8.239 1.00 50.03 104 ILE A N 1
ATOM 788 C CA . ILE A 1 104 ? 14.035 -14.097 -8.616 1.00 50.03 104 ILE A CA 1
ATOM 789 C C . ILE A 1 104 ? 13.007 -13.021 -8.226 1.00 50.03 104 ILE A C 1
ATOM 791 O O . ILE A 1 104 ? 11.804 -13.186 -8.412 1.00 50.03 104 ILE A O 1
ATOM 795 N N . ILE A 1 105 ? 13.508 -11.863 -7.771 1.00 49.84 105 ILE A N 1
ATOM 796 C CA . ILE A 1 105 ? 12.752 -10.605 -7.654 1.00 49.84 105 ILE A CA 1
ATOM 797 C C . ILE A 1 105 ? 12.895 -9.832 -8.972 1.00 49.84 105 ILE A C 1
ATOM 799 O O . ILE A 1 105 ? 13.968 -9.321 -9.287 1.00 49.84 105 ILE A O 1
ATOM 803 N N . VAL A 1 106 ? 11.818 -9.743 -9.754 1.00 51.00 106 VAL A N 1
ATOM 804 C CA . VAL A 1 106 ? 11.792 -9.008 -11.030 1.00 51.00 106 VAL A CA 1
ATOM 805 C C . VAL A 1 106 ? 11.183 -7.623 -10.812 1.00 51.00 106 VAL A C 1
ATOM 807 O O . VAL A 1 106 ? 10.039 -7.504 -10.377 1.00 51.00 106 VAL A O 1
ATOM 810 N N . ILE A 1 107 ? 11.935 -6.566 -11.129 1.00 51.12 107 ILE A N 1
ATOM 811 C CA . ILE A 1 107 ? 11.466 -5.177 -11.017 1.00 51.12 107 ILE A CA 1
ATOM 812 C C . ILE A 1 107 ? 10.846 -4.765 -12.348 1.00 51.12 107 ILE A C 1
ATOM 814 O O . ILE A 1 107 ? 11.519 -4.700 -13.374 1.00 51.12 107 ILE A O 1
ATOM 818 N N . PHE A 1 108 ? 9.546 -4.486 -12.326 1.00 49.50 108 PHE A N 1
ATOM 819 C CA . PHE A 1 108 ? 8.804 -4.019 -13.489 1.00 49.50 108 PHE A CA 1
ATOM 820 C C . PHE A 1 108 ? 8.783 -2.490 -13.521 1.00 49.50 108 PHE A C 1
ATOM 822 O O . PHE A 1 108 ? 8.373 -1.851 -12.553 1.00 49.50 108 PHE A O 1
ATOM 829 N N . CYS A 1 109 ? 9.168 -1.897 -14.647 1.00 42.50 109 CYS A N 1
ATOM 830 C CA . CYS A 1 109 ? 8.878 -0.499 -14.949 1.00 42.50 109 CYS A CA 1
ATOM 831 C C . CYS A 1 109 ? 8.189 -0.434 -16.309 1.00 42.50 109 CYS A C 1
ATOM 833 O O . CYS A 1 109 ? 8.840 -0.471 -17.346 1.00 42.50 109 CYS A O 1
ATOM 835 N N . CYS A 1 110 ? 6.858 -0.347 -16.306 1.00 44.53 110 CYS A N 1
ATOM 836 C CA . CYS A 1 110 ? 6.135 0.147 -17.474 1.00 44.53 110 CYS A CA 1
ATOM 837 C C . CYS A 1 110 ? 6.067 1.669 -17.406 1.00 44.53 110 CYS A C 1
ATOM 839 O O . CYS A 1 110 ? 5.659 2.232 -16.389 1.00 44.53 110 CYS A O 1
ATOM 841 N N . HIS A 1 111 ? 6.422 2.329 -18.506 1.00 46.38 111 HIS A N 1
ATOM 842 C CA . HIS A 1 111 ? 6.107 3.738 -18.682 1.00 46.38 111 HIS A CA 1
ATOM 843 C C . HIS A 1 111 ? 4.600 3.927 -18.910 1.00 46.38 111 HIS A C 1
ATOM 845 O O . HIS A 1 111 ? 3.898 3.013 -19.348 1.00 46.38 111 HIS A O 1
ATOM 851 N N . MET A 1 112 ? 4.101 5.126 -18.605 1.00 41.94 112 MET A N 1
ATOM 852 C CA . MET A 1 112 ? 2.685 5.468 -18.722 1.00 41.94 112 MET A CA 1
ATOM 853 C C . MET A 1 112 ? 2.168 5.253 -20.148 1.00 41.94 112 MET A C 1
ATOM 855 O O . MET A 1 112 ? 2.652 5.864 -21.103 1.00 41.94 112 MET A O 1
ATOM 859 N N . PHE A 1 113 ? 1.132 4.424 -20.270 1.00 52.69 113 PHE A N 1
ATOM 860 C CA . PHE A 1 113 ? 0.361 4.277 -21.496 1.00 52.69 113 PHE A CA 1
ATOM 861 C C . PHE A 1 113 ? -0.223 5.632 -21.904 1.00 52.69 113 PHE A C 1
ATOM 863 O O . PHE A 1 113 ? -0.962 6.260 -21.146 1.00 52.69 113 PHE A O 1
ATOM 870 N N . THR A 1 114 ? 0.073 6.070 -23.126 1.00 48.50 114 THR A N 1
ATOM 871 C CA . THR A 1 114 ? -0.631 7.187 -23.760 1.00 48.50 114 THR A CA 1
ATOM 872 C C . THR A 1 114 ? -1.412 6.643 -24.946 1.00 48.50 114 THR A C 1
ATOM 874 O O . THR A 1 114 ? -0.856 5.997 -25.832 1.00 48.50 114 THR A O 1
ATOM 877 N N . LYS A 1 115 ? -2.733 6.853 -24.941 1.00 45.19 115 LYS A N 1
ATOM 878 C CA . LYS A 1 115 ? -3.629 6.388 -26.006 1.00 45.19 115 LYS A CA 1
ATOM 879 C C . LYS A 1 115 ? -3.149 6.939 -27.357 1.00 45.19 115 LYS A C 1
ATOM 881 O O . LYS A 1 115 ? -3.098 8.154 -27.527 1.00 45.19 115 LYS A O 1
ATOM 886 N N . GLY A 1 116 ? -2.819 6.053 -28.300 1.00 49.47 116 GLY A N 1
ATOM 887 C CA . GLY A 1 116 ? -2.410 6.420 -29.663 1.00 49.47 116 GLY A CA 1
ATOM 888 C C . GLY A 1 116 ? -0.905 6.611 -29.896 1.00 49.47 116 GLY A C 1
ATOM 889 O O . GLY A 1 116 ? -0.538 7.087 -30.966 1.00 49.47 116 GLY A O 1
ATOM 890 N N . LYS A 1 117 ? -0.037 6.251 -28.941 1.00 55.00 117 LYS A N 1
ATOM 891 C CA . LYS A 1 117 ? 1.406 6.086 -29.184 1.00 55.00 117 LYS A CA 1
ATOM 892 C C . LYS A 1 117 ? 1.782 4.608 -29.128 1.00 55.00 117 LYS A C 1
ATOM 894 O O . LYS A 1 117 ? 1.154 3.853 -28.385 1.00 55.00 117 LYS A O 1
ATOM 899 N N . ASP A 1 118 ? 2.799 4.217 -29.895 1.00 57.62 118 ASP A N 1
ATOM 900 C CA . ASP A 1 118 ? 3.349 2.862 -29.844 1.00 57.62 118 ASP A CA 1
ATOM 901 C C . ASP A 1 118 ? 3.718 2.498 -28.401 1.00 57.62 118 ASP A C 1
ATOM 903 O O . ASP A 1 118 ? 4.251 3.324 -27.652 1.00 57.62 118 ASP A O 1
ATOM 907 N N . GLN A 1 119 ? 3.421 1.263 -27.994 1.00 58.16 119 GLN A N 1
ATOM 908 C CA . GLN A 1 119 ? 3.878 0.743 -26.710 1.00 58.16 119 GLN A CA 1
ATOM 909 C C . GLN A 1 119 ? 5.408 0.663 -26.725 1.00 58.16 119 GLN A C 1
ATOM 911 O O . GLN A 1 119 ? 5.985 -0.230 -27.342 1.00 58.16 119 GLN A O 1
ATOM 916 N N . TRP A 1 120 ? 6.069 1.564 -26.006 1.00 55.38 120 TRP A N 1
ATOM 917 C CA . TRP A 1 120 ? 7.491 1.435 -25.713 1.00 55.38 120 TRP A CA 1
ATOM 918 C C . TRP A 1 120 ? 7.661 0.516 -24.500 1.00 55.38 120 TRP A C 1
ATOM 920 O O . TRP A 1 120 ? 7.337 0.896 -23.374 1.00 55.38 120 TRP A O 1
ATOM 930 N N . LYS A 1 121 ? 8.123 -0.716 -24.744 1.00 70.12 121 LYS A N 1
ATOM 931 C CA . LYS A 1 121 ? 8.460 -1.704 -23.711 1.00 70.12 121 LYS A CA 1
ATOM 932 C C . LYS A 1 121 ? 9.976 -1.880 -23.670 1.00 70.12 121 LYS A C 1
ATOM 934 O O . LYS A 1 121 ? 10.523 -2.667 -24.435 1.00 70.12 121 LYS A O 1
ATOM 939 N N . GLU A 1 122 ? 10.644 -1.149 -22.787 1.00 73.94 122 GLU A N 1
ATOM 940 C CA . GLU A 1 122 ? 12.075 -1.334 -22.529 1.00 73.94 122 GLU A CA 1
ATOM 941 C C . GLU A 1 122 ? 12.290 -2.066 -21.205 1.00 73.94 122 GLU A C 1
ATOM 943 O O . GLU A 1 122 ? 11.548 -1.872 -20.241 1.00 73.94 122 GLU A O 1
ATOM 948 N N . VAL A 1 123 ? 13.319 -2.912 -21.165 1.00 77.25 123 VAL A N 1
ATOM 949 C CA . VAL A 1 123 ? 13.755 -3.598 -19.949 1.00 77.25 123 VAL A CA 1
ATOM 950 C C . VAL A 1 123 ? 15.092 -3.006 -19.523 1.00 77.25 123 VAL A C 1
ATOM 952 O O . VAL A 1 123 ? 16.064 -3.060 -20.274 1.00 77.25 123 VAL A O 1
ATOM 955 N N . TYR A 1 124 ? 15.138 -2.453 -18.311 1.00 78.88 124 TYR A N 1
ATOM 956 C CA . TYR A 1 124 ? 16.367 -1.937 -17.711 1.00 78.88 124 TYR A CA 1
ATOM 957 C C . TYR A 1 124 ? 16.976 -2.985 -16.791 1.00 78.88 124 TYR A C 1
ATOM 959 O O . TYR A 1 124 ? 16.282 -3.563 -15.956 1.00 78.88 124 TYR A O 1
ATOM 967 N N . LEU A 1 125 ? 18.279 -3.204 -16.940 1.00 77.62 125 LEU A N 1
ATOM 968 C CA . LEU A 1 125 ? 19.037 -4.199 -16.193 1.00 77.62 125 LEU A CA 1
ATOM 969 C C . LEU A 1 125 ? 20.164 -3.517 -15.413 1.00 77.62 125 LEU A C 1
ATOM 971 O O . LEU A 1 125 ? 20.624 -2.448 -15.832 1.00 77.62 125 LEU A O 1
ATOM 975 N N . PRO A 1 126 ? 20.641 -4.125 -14.313 1.00 78.50 126 PRO A N 1
ATOM 976 C CA . PRO A 1 126 ? 21.881 -3.698 -13.686 1.00 78.50 126 PRO A CA 1
ATOM 977 C C . PRO A 1 126 ? 23.022 -3.710 -14.711 1.00 78.50 126 PRO A C 1
ATOM 979 O O . PRO A 1 126 ? 23.154 -4.653 -15.491 1.00 78.50 126 PRO A O 1
ATOM 982 N N . G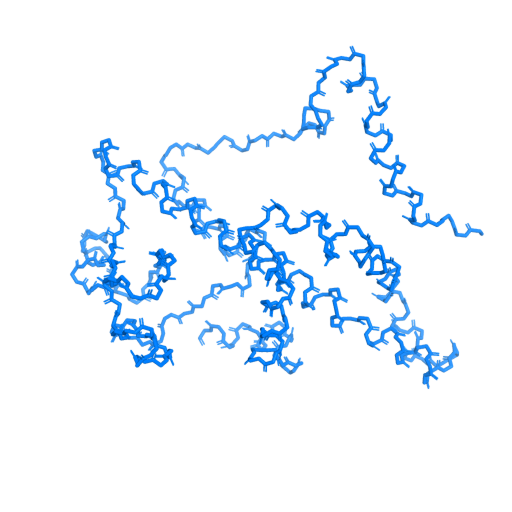LY A 1 127 ? 23.863 -2.679 -14.697 1.00 73.62 127 GLY A N 1
ATOM 983 C CA . GLY A 1 127 ? 25.028 -2.595 -15.571 1.00 73.62 127 GLY A CA 1
ATOM 984 C C . GLY A 1 127 ? 26.159 -1.784 -14.947 1.00 73.62 127 GLY A C 1
ATOM 985 O O . GLY A 1 127 ? 25.956 -1.053 -13.973 1.00 73.62 127 GLY A O 1
ATOM 986 N N . TRP A 1 128 ? 27.373 -1.984 -15.467 1.00 75.81 128 TRP A N 1
ATOM 987 C CA . TRP A 1 128 ? 28.609 -1.440 -14.890 1.00 75.81 128 TRP A CA 1
ATOM 988 C C . TRP A 1 128 ? 29.135 -0.195 -15.606 1.00 75.81 128 TRP A C 1
ATOM 990 O O . TRP A 1 128 ? 29.980 0.508 -15.052 1.00 75.81 128 TRP A O 1
ATOM 1000 N N . ASP A 1 129 ? 28.657 0.094 -16.819 1.00 86.69 129 ASP A N 1
ATOM 1001 C CA . ASP A 1 129 ? 28.960 1.358 -17.482 1.00 86.69 129 ASP A CA 1
ATOM 1002 C C . ASP A 1 129 ? 28.092 2.495 -16.923 1.00 86.69 129 ASP A C 1
ATOM 1004 O O . ASP A 1 129 ? 27.081 2.287 -16.246 1.00 86.69 129 ASP A O 1
ATOM 1008 N N . SER A 1 130 ? 28.506 3.733 -17.188 1.00 86.94 130 SER A N 1
ATOM 1009 C CA . SER A 1 130 ? 27.838 4.915 -16.648 1.00 86.94 130 SER A CA 1
ATOM 1010 C C . SER A 1 130 ? 26.380 5.013 -17.100 1.00 86.94 130 SER A C 1
ATOM 1012 O O . SER A 1 130 ? 25.515 5.322 -16.281 1.00 86.94 130 SER A O 1
ATOM 1014 N N . THR A 1 131 ? 26.089 4.741 -18.371 1.00 86.88 131 THR A N 1
ATOM 1015 C CA . THR A 1 131 ? 24.743 4.867 -18.929 1.00 86.88 131 THR A CA 1
ATOM 1016 C C . THR A 1 131 ? 23.811 3.811 -18.345 1.00 86.88 131 THR A C 1
ATOM 1018 O O . THR A 1 131 ? 22.763 4.172 -17.807 1.00 86.88 131 THR A O 1
ATOM 1021 N N . SER A 1 132 ? 24.194 2.532 -18.375 1.00 76.75 132 SER A N 1
ATOM 1022 C CA . SER A 1 132 ? 23.370 1.450 -17.813 1.00 76.75 132 SER A CA 1
ATOM 1023 C C . SER A 1 132 ? 23.165 1.598 -16.303 1.00 76.75 132 SER A C 1
ATOM 1025 O O . SER A 1 132 ? 22.042 1.451 -15.817 1.00 76.75 132 SER A O 1
ATOM 1027 N N . GLY A 1 133 ? 24.199 2.004 -15.560 1.00 81.25 133 GLY A N 1
ATOM 1028 C CA . GLY A 1 133 ? 24.101 2.260 -14.124 1.00 81.25 133 GLY A CA 1
ATOM 1029 C C . GLY A 1 133 ? 23.125 3.392 -13.770 1.00 81.25 133 GLY A C 1
ATOM 1030 O O . GLY A 1 133 ? 22.385 3.289 -12.787 1.00 81.25 133 GLY A O 1
ATOM 1031 N N . TRP A 1 134 ? 23.079 4.470 -14.562 1.00 85.12 134 TRP A N 1
ATOM 1032 C CA . TRP A 1 134 ? 22.107 5.554 -14.364 1.00 85.12 134 TRP A CA 1
ATOM 1033 C C . TRP A 1 134 ? 20.686 5.154 -14.762 1.00 85.12 134 TRP A C 1
ATOM 1035 O O . TRP A 1 134 ? 19.749 5.465 -14.022 1.00 85.12 134 TRP A O 1
ATOM 1045 N N . LEU A 1 135 ? 20.519 4.432 -15.873 1.00 82.06 135 LEU A N 1
ATOM 1046 C CA . LEU A 1 135 ? 19.216 3.907 -16.293 1.00 82.06 135 LEU A CA 1
ATOM 1047 C C . LEU A 1 135 ? 18.634 2.953 -15.241 1.00 82.06 135 LEU A C 1
ATOM 1049 O O . LEU A 1 135 ? 17.462 3.072 -14.887 1.00 82.06 135 LEU A O 1
ATOM 1053 N N . TRP A 1 136 ? 19.463 2.086 -14.653 1.00 82.31 136 TRP A N 1
ATOM 1054 C CA . TRP A 1 136 ? 19.047 1.192 -13.574 1.00 82.31 136 TRP A CA 1
ATOM 1055 C C . TRP A 1 136 ? 18.576 1.944 -12.325 1.00 82.31 136 TRP A C 1
ATOM 1057 O O . TRP A 1 136 ? 17.531 1.638 -11.746 1.00 82.31 136 TRP A O 1
ATOM 1067 N N . LYS A 1 137 ? 19.310 2.985 -11.917 1.00 84.88 137 LYS A N 1
ATOM 1068 C CA . LYS A 1 137 ? 18.900 3.846 -10.796 1.00 84.88 137 LY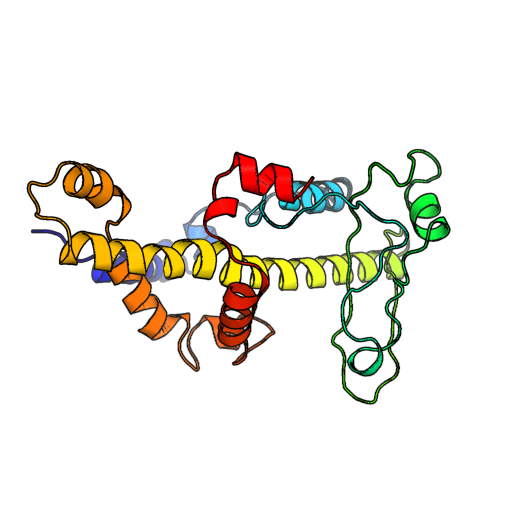S A CA 1
ATOM 1069 C C . LYS A 1 137 ? 17.572 4.550 -11.076 1.00 84.88 137 LYS A C 1
ATOM 1071 O O . LYS A 1 137 ? 16.739 4.627 -10.175 1.00 84.88 137 LYS A O 1
ATOM 1076 N N . LEU A 1 138 ? 17.362 5.030 -12.303 1.00 86.06 138 LEU A N 1
ATOM 1077 C CA . LEU A 1 138 ? 16.117 5.685 -12.698 1.00 86.06 138 LEU A CA 1
ATOM 1078 C C . LEU A 1 138 ? 14.930 4.712 -12.684 1.00 86.06 138 LEU A C 1
ATOM 1080 O O . LEU A 1 138 ? 13.875 5.061 -12.157 1.00 86.06 138 LEU A O 1
ATOM 1084 N N . ALA A 1 139 ? 15.116 3.487 -13.183 1.00 82.56 139 ALA A N 1
ATOM 1085 C CA . ALA A 1 139 ? 14.096 2.442 -13.129 1.00 82.56 139 ALA A CA 1
ATOM 1086 C C . ALA A 1 139 ? 13.687 2.135 -11.677 1.00 82.56 139 ALA A C 1
ATOM 1088 O O . ALA A 1 139 ? 12.508 2.182 -11.329 1.00 82.56 139 ALA A O 1
ATOM 1089 N N . LYS A 1 140 ? 14.653 1.940 -10.771 1.00 85.50 140 LYS A N 1
ATOM 1090 C CA . LYS A 1 140 ? 14.357 1.746 -9.340 1.00 85.50 140 LYS A CA 1
ATOM 1091 C C . LYS A 1 140 ? 13.624 2.936 -8.718 1.00 85.50 140 LYS A C 1
ATOM 1093 O O . LYS A 1 140 ? 12.704 2.735 -7.930 1.00 85.50 140 LYS A O 1
ATOM 1098 N N . ALA A 1 141 ? 13.994 4.167 -9.071 1.00 88.88 141 ALA A N 1
ATOM 1099 C CA . ALA A 1 141 ? 13.308 5.362 -8.580 1.00 88.88 141 ALA A CA 1
ATOM 1100 C C . ALA A 1 141 ? 11.842 5.421 -9.048 1.00 88.88 141 ALA A C 1
ATOM 1102 O O . ALA A 1 141 ? 10.962 5.756 -8.256 1.00 88.88 141 ALA A O 1
ATOM 1103 N N . GLN A 1 142 ? 11.563 5.046 -10.301 1.00 88.12 142 GLN A N 1
ATOM 1104 C CA . GLN A 1 142 ? 10.194 4.933 -10.814 1.00 88.12 142 GLN A CA 1
ATOM 1105 C C . GLN A 1 142 ? 9.398 3.854 -10.073 1.00 88.12 142 GLN A C 1
ATOM 1107 O O . GLN A 1 142 ? 8.274 4.119 -9.645 1.00 88.12 142 GLN A O 1
ATOM 1112 N N . PHE A 1 143 ? 9.988 2.674 -9.856 1.00 88.31 143 PHE A N 1
ATOM 1113 C CA . PHE A 1 143 ? 9.360 1.617 -9.062 1.00 88.31 143 PHE A CA 1
ATOM 1114 C C . PHE A 1 143 ? 9.010 2.105 -7.651 1.00 88.31 143 PHE A C 1
ATOM 1116 O O . PHE A 1 143 ? 7.872 1.949 -7.216 1.00 88.31 143 PHE A O 1
ATOM 1123 N N . LEU A 1 144 ? 9.951 2.749 -6.955 1.00 90.75 144 LEU A N 1
ATOM 1124 C CA . LEU A 1 144 ? 9.724 3.262 -5.600 1.00 90.75 144 LEU A CA 1
ATOM 1125 C C . LEU A 1 144 ? 8.652 4.353 -5.562 1.00 90.75 144 LEU A C 1
ATOM 1127 O O . LEU A 1 144 ? 7.898 4.418 -4.593 1.00 90.75 144 LEU A O 1
ATOM 1131 N N . ALA A 1 145 ? 8.547 5.191 -6.596 1.00 91.06 145 ALA A N 1
ATOM 1132 C CA . ALA A 1 145 ? 7.478 6.182 -6.695 1.00 91.06 145 ALA A CA 1
ATOM 1133 C C . ALA A 1 145 ? 6.096 5.513 -6.814 1.00 91.06 145 ALA A C 1
ATOM 1135 O O . ALA A 1 145 ? 5.157 5.909 -6.118 1.00 91.06 145 ALA A O 1
ATOM 1136 N N . LEU A 1 146 ? 5.982 4.467 -7.641 1.00 91.00 146 LEU A N 1
ATOM 1137 C CA . LEU A 1 146 ? 4.753 3.683 -7.791 1.00 91.00 146 LEU A CA 1
ATOM 1138 C C . LEU A 1 146 ? 4.405 2.917 -6.510 1.00 91.00 146 LEU A C 1
ATOM 1140 O O . LEU A 1 146 ? 3.265 2.993 -6.050 1.00 91.00 146 LEU A O 1
ATOM 1144 N N . ASP A 1 147 ? 5.376 2.229 -5.905 1.00 93.75 147 ASP A N 1
ATOM 1145 C CA . ASP A 1 147 ? 5.174 1.483 -4.659 1.00 93.75 147 ASP A CA 1
ATOM 1146 C C . ASP A 1 147 ? 4.819 2.415 -3.494 1.00 93.75 147 ASP A C 1
ATOM 1148 O O . ASP A 1 147 ? 3.916 2.108 -2.723 1.00 93.75 147 ASP A O 1
ATOM 1152 N N . SER A 1 148 ? 5.419 3.607 -3.417 1.00 94.06 148 SER A N 1
ATOM 1153 C CA . SER A 1 148 ? 5.057 4.622 -2.416 1.00 94.06 148 SER A CA 1
ATOM 1154 C C . SER A 1 148 ? 3.614 5.107 -2.580 1.00 94.06 148 SER A C 1
ATOM 1156 O O . SER A 1 148 ? 2.907 5.284 -1.584 1.00 94.06 148 SER A O 1
ATOM 1158 N N . GLY A 1 149 ? 3.162 5.313 -3.823 1.00 94.94 149 GLY A N 1
ATOM 1159 C CA . GLY A 1 149 ? 1.772 5.663 -4.121 1.00 94.94 149 GLY A CA 1
ATOM 1160 C C . GLY A 1 149 ? 0.806 4.541 -3.744 1.00 94.94 149 GLY A C 1
ATOM 1161 O O . GLY A 1 149 ? -0.177 4.783 -3.044 1.00 94.94 149 GLY A O 1
ATOM 1162 N N . TYR A 1 150 ? 1.120 3.303 -4.133 1.00 95.81 150 TYR A N 1
ATOM 1163 C CA . TYR A 1 150 ? 0.334 2.123 -3.767 1.00 95.81 150 TYR A CA 1
ATOM 1164 C C . TYR A 1 150 ? 0.270 1.948 -2.245 1.00 95.81 150 TYR A C 1
ATOM 1166 O O . TYR A 1 150 ? -0.807 1.789 -1.673 1.00 95.81 150 TYR A O 1
ATOM 1174 N N . HIS A 1 151 ? 1.409 2.052 -1.567 1.00 97.31 151 HIS A N 1
ATOM 1175 C CA . HIS A 1 151 ? 1.506 2.005 -0.117 1.00 97.31 151 HIS A CA 1
ATOM 1176 C C . HIS A 1 151 ? 0.569 3.019 0.540 1.00 97.31 151 HIS A C 1
ATOM 1178 O O . HIS A 1 151 ? -0.280 2.634 1.343 1.00 97.31 151 HIS A O 1
ATOM 1184 N N . GLN A 1 152 ? 0.690 4.303 0.193 1.00 97.56 152 GLN A N 1
ATOM 1185 C CA . GLN A 1 152 ? -0.077 5.348 0.868 1.00 97.56 152 GLN A CA 1
ATOM 1186 C C . GLN A 1 152 ? -1.575 5.238 0.590 1.00 97.56 152 GLN A C 1
ATOM 1188 O O . GLN A 1 152 ? -2.374 5.338 1.518 1.00 97.56 152 GLN A O 1
ATOM 1193 N N . LEU A 1 153 ? -1.964 4.996 -0.662 1.00 97.44 153 LEU A N 1
ATOM 1194 C CA . LEU A 1 153 ? -3.367 5.003 -1.080 1.00 97.44 153 LEU A CA 1
ATOM 1195 C C . LEU A 1 153 ? -4.102 3.702 -0.747 1.00 97.44 153 LEU A C 1
ATOM 1197 O O . LEU A 1 153 ? -5.311 3.723 -0.492 1.00 97.44 153 LEU A O 1
ATOM 1201 N N . ILE A 1 154 ? -3.399 2.569 -0.771 1.00 97.31 154 ILE A N 1
ATOM 1202 C CA . ILE A 1 154 ? -4.007 1.238 -0.702 1.00 97.31 154 ILE A CA 1
ATOM 1203 C C . ILE A 1 154 ? -3.612 0.537 0.594 1.00 97.31 154 ILE A C 1
ATOM 1205 O O . ILE A 1 154 ? -4.477 0.308 1.440 1.00 97.31 154 ILE A O 1
ATOM 1209 N N . SER A 1 155 ? -2.328 0.215 0.779 1.00 97.12 155 SER A N 1
ATOM 1210 C CA . SER A 1 155 ? -1.861 -0.528 1.961 1.00 97.12 155 SER A CA 1
ATOM 1211 C C . SER A 1 155 ? -2.145 0.215 3.268 1.00 97.12 155 SER A C 1
ATOM 1213 O O . SER A 1 155 ? -2.529 -0.396 4.261 1.00 97.12 155 SER A O 1
ATOM 1215 N N . HIS A 1 156 ? -1.996 1.537 3.258 1.00 97.81 156 HIS A N 1
ATOM 1216 C CA . HIS A 1 156 ? -2.176 2.393 4.419 1.00 97.81 156 HIS A CA 1
ATOM 1217 C C . HIS A 1 156 ? -3.595 2.975 4.461 1.00 97.81 156 HIS A C 1
ATOM 1219 O O . HIS A 1 156 ? -4.398 2.577 5.307 1.00 97.81 156 HIS A O 1
ATOM 1225 N N . TRP A 1 157 ? -3.950 3.877 3.541 1.00 98.00 157 TRP A N 1
ATOM 1226 C CA . TRP A 1 157 ? -5.230 4.587 3.592 1.00 98.00 157 TRP A CA 1
ATOM 1227 C C . TRP A 1 157 ? -6.446 3.666 3.429 1.00 98.00 157 TRP A C 1
ATOM 1229 O O . TRP A 1 157 ? -7.333 3.663 4.284 1.00 98.00 157 TRP A O 1
ATOM 1239 N N . LEU A 1 158 ? -6.514 2.863 2.365 1.00 97.88 158 LEU A N 1
ATOM 1240 C CA . LEU A 1 158 ? -7.673 1.998 2.140 1.00 97.88 158 LEU A CA 1
ATOM 1241 C C . LEU A 1 158 ? -7.760 0.891 3.204 1.00 97.88 158 LEU A C 1
ATOM 1243 O O . LEU A 1 158 ? -8.745 0.832 3.942 1.00 97.88 158 LEU A O 1
ATOM 1247 N N . ARG A 1 159 ? -6.727 0.039 3.299 1.00 96.81 159 ARG A N 1
ATOM 1248 C CA . ARG A 1 159 ? -6.726 -1.196 4.112 1.00 96.81 159 ARG A CA 1
ATOM 1249 C C . ARG A 1 159 ? -6.744 -0.964 5.619 1.00 96.81 159 ARG A C 1
ATOM 1251 O O . ARG A 1 159 ? -7.220 -1.837 6.338 1.00 96.81 159 ARG A O 1
ATOM 1258 N N . THR A 1 160 ? -6.306 0.201 6.105 1.00 96.50 160 THR A N 1
ATOM 1259 C CA . THR A 1 160 ? -6.343 0.508 7.547 1.00 96.50 160 THR A CA 1
ATOM 1260 C C . THR A 1 160 ? -7.321 1.631 7.880 1.00 96.50 160 THR A C 1
ATOM 1262 O O . THR A 1 160 ? -8.245 1.421 8.658 1.00 96.50 160 THR A O 1
ATOM 1265 N N . HIS A 1 161 ? -7.201 2.814 7.277 1.00 98.19 161 HIS A N 1
ATOM 1266 C CA . HIS A 1 161 ? -8.045 3.950 7.649 1.00 98.19 161 HIS A CA 1
ATOM 1267 C C . HIS A 1 161 ? -9.496 3.771 7.196 1.00 98.19 161 HIS A C 1
ATOM 1269 O O . HIS A 1 161 ? -10.404 3.757 8.034 1.00 98.19 161 HIS A O 1
ATOM 1275 N N . CYS A 1 162 ? -9.728 3.643 5.888 1.00 96.19 162 CYS A N 1
ATOM 1276 C CA . CYS A 1 162 ? -11.078 3.609 5.321 1.00 96.19 162 CYS A CA 1
ATOM 1277 C C . CYS A 1 162 ? -11.866 2.398 5.794 1.00 96.19 162 CYS A C 1
ATOM 1279 O O . CYS A 1 162 ? -13.013 2.535 6.209 1.00 96.19 162 CYS A O 1
ATOM 1281 N N . LEU A 1 163 ? -11.250 1.219 5.742 1.00 96.25 163 LEU A N 1
ATOM 1282 C CA . LEU A 1 163 ? -11.950 -0.029 6.021 1.00 96.25 163 LEU A CA 1
ATOM 1283 C C . LEU A 1 163 ? -12.229 -0.237 7.505 1.00 96.25 163 LEU A C 1
ATOM 1285 O O . LEU A 1 163 ? -13.166 -0.958 7.838 1.00 96.25 163 LEU A O 1
ATOM 1289 N N . VAL A 1 164 ? -11.494 0.433 8.400 1.00 97.62 164 VAL A N 1
ATOM 1290 C CA . VAL A 1 164 ? -11.769 0.343 9.838 1.00 97.62 164 VAL A CA 1
ATOM 1291 C C . VAL A 1 164 ? -12.937 1.239 10.271 1.00 97.62 164 VAL A C 1
ATOM 1293 O O . VAL A 1 164 ? -13.678 0.879 11.187 1.00 97.62 164 VAL A O 1
ATOM 1296 N N . GLU A 1 165 ? -13.154 2.385 9.616 1.00 98.31 165 GLU A N 1
ATOM 1297 C CA . GLU A 1 165 ? -14.178 3.368 10.011 1.00 98.31 165 GLU A CA 1
ATOM 1298 C C . GLU A 1 165 ? -15.614 2.798 10.081 1.00 98.31 165 GLU A C 1
ATOM 1300 O O . GLU A 1 165 ? -16.287 3.061 11.085 1.00 98.31 165 GLU A O 1
ATOM 1305 N N . PRO A 1 166 ? -16.086 1.958 9.131 1.00 98.19 166 PRO A N 1
ATOM 1306 C CA . PRO A 1 166 ? -17.385 1.293 9.232 1.00 98.19 166 PRO A CA 1
ATOM 1307 C C . PRO A 1 166 ? -17.554 0.446 10.497 1.00 98.19 166 PRO A C 1
ATOM 1309 O O . PRO A 1 166 ? -18.624 0.482 11.107 1.00 98.19 166 PRO A O 1
ATOM 1312 N N . TYR A 1 167 ? -16.509 -0.255 10.957 1.00 97.69 167 TYR A N 1
ATOM 1313 C CA . TYR A 1 167 ? -16.581 -1.017 12.210 1.00 97.69 167 TYR A CA 1
ATOM 1314 C C . TYR A 1 167 ? -16.719 -0.096 13.422 1.00 97.69 167 TYR A C 1
ATOM 1316 O O . TYR A 1 167 ? -17.423 -0.448 14.369 1.00 97.69 167 TYR A O 1
ATOM 1324 N N . VAL A 1 168 ? -16.110 1.097 13.397 1.00 98.06 168 VAL A N 1
ATOM 1325 C CA . VAL A 1 168 ? -16.300 2.108 14.451 1.00 98.06 168 VAL A CA 1
ATOM 1326 C C . VAL A 1 168 ? -17.761 2.535 14.526 1.00 98.06 168 VAL A C 1
ATOM 1328 O O . VAL A 1 168 ? -18.339 2.560 15.616 1.00 98.06 168 VAL A O 1
ATOM 1331 N N . ILE A 1 169 ? -18.365 2.839 13.376 1.00 98.31 169 ILE A N 1
ATOM 1332 C CA . ILE A 1 169 ? -19.758 3.285 13.288 1.00 98.31 169 ILE A CA 1
ATOM 1333 C C . ILE A 1 169 ? -20.696 2.167 13.756 1.00 98.31 169 ILE A C 1
ATOM 1335 O O . ILE A 1 169 ? -21.477 2.378 14.682 1.00 98.31 169 ILE A O 1
ATOM 1339 N N . ALA A 1 170 ? -20.568 0.964 13.189 1.00 98.50 170 ALA A N 1
ATOM 1340 C CA . ALA A 1 170 ? -21.416 -0.177 13.527 1.00 98.50 170 ALA A CA 1
ATOM 1341 C C . ALA A 1 170 ? -21.302 -0.566 15.009 1.00 98.50 170 ALA A C 1
ATOM 1343 O O . ALA A 1 170 ? -22.318 -0.764 15.672 1.00 98.50 170 ALA A O 1
ATOM 1344 N N . THR A 1 171 ? -20.084 -0.590 15.564 1.00 98.31 171 THR A N 1
ATOM 1345 C CA . THR A 1 171 ? -19.854 -0.902 16.985 1.00 98.31 171 THR A CA 1
ATOM 1346 C C . THR A 1 171 ? -20.577 0.083 17.901 1.00 98.31 171 THR A C 1
ATOM 1348 O O . THR A 1 171 ? -21.188 -0.340 18.876 1.00 98.31 171 THR A O 1
ATOM 1351 N N . ASN A 1 172 ? -20.544 1.388 17.602 1.00 97.75 172 ASN A N 1
ATOM 1352 C CA . ASN A 1 172 ? -21.209 2.393 18.440 1.00 97.75 172 ASN A CA 1
ATOM 1353 C C . ASN A 1 172 ? -22.726 2.473 18.215 1.00 97.75 172 ASN A C 1
ATOM 1355 O O . ASN A 1 172 ? -23.435 2.893 19.124 1.00 97.75 172 ASN A O 1
ATOM 1359 N N . GLN A 1 173 ? -23.228 2.094 17.037 1.00 98.12 173 GLN A N 1
ATOM 1360 C CA . GLN A 1 173 ? -24.666 2.107 16.751 1.00 98.12 173 GLN A CA 1
ATOM 1361 C C . GLN A 1 173 ? -25.388 0.854 17.250 1.00 98.12 173 GLN A C 1
ATOM 1363 O O . GLN A 1 173 ? -26.539 0.948 17.662 1.00 98.12 173 GLN A O 1
ATOM 1368 N N . GLN A 1 174 ? -24.732 -0.307 17.191 1.00 98.44 174 GLN A N 1
ATOM 1369 C CA . GLN A 1 174 ? -25.394 -1.600 17.382 1.00 98.44 174 GLN A CA 1
ATOM 1370 C C . GLN A 1 174 ? -25.044 -2.282 18.708 1.00 98.44 174 GLN A C 1
ATOM 1372 O O . GLN A 1 174 ? -25.755 -3.192 19.126 1.00 98.44 174 GLN A O 1
ATOM 1377 N N . LEU A 1 175 ? -23.973 -1.869 19.397 1.00 98.31 175 LEU A N 1
ATOM 1378 C CA . LEU A 1 175 ? -23.553 -2.486 20.655 1.00 98.31 175 LEU A CA 1
ATOM 1379 C C . LEU A 1 175 ? -23.602 -1.482 21.811 1.00 98.31 175 LEU A C 1
ATOM 1381 O O . LEU A 1 175 ? -22.988 -0.418 21.768 1.00 98.31 175 LEU A O 1
ATOM 1385 N N . SER A 1 176 ? -24.296 -1.857 22.889 1.00 98.25 176 SER A N 1
ATOM 1386 C CA . SER A 1 176 ? -24.295 -1.098 24.145 1.00 98.25 176 SER A CA 1
ATOM 1387 C C . SER A 1 176 ? -22.881 -0.968 24.714 1.00 98.25 176 SER A C 1
ATOM 1389 O O . SER A 1 176 ? -22.071 -1.889 24.605 1.00 98.25 176 SER A O 1
ATOM 1391 N N . ALA A 1 177 ? -22.612 0.123 25.436 1.00 97.25 177 ALA A N 1
ATOM 1392 C CA . ALA A 1 177 ? -21.349 0.318 26.147 1.00 97.25 177 ALA A CA 1
ATOM 1393 C C . ALA A 1 177 ? -21.029 -0.800 27.165 1.00 97.25 177 ALA A C 1
ATOM 1395 O O . ALA A 1 177 ? -19.862 -1.004 27.509 1.00 97.25 177 ALA A O 1
ATOM 1396 N N . LEU A 1 178 ? -22.052 -1.527 27.635 1.00 97.81 178 LEU A N 1
ATOM 1397 C CA . LEU A 1 178 ? -21.914 -2.682 28.529 1.00 97.81 178 LEU A CA 1
ATOM 1398 C C . LEU A 1 178 ? -21.642 -4.000 27.786 1.00 97.81 178 LEU A C 1
ATOM 1400 O O . LEU A 1 178 ? -21.227 -4.971 28.416 1.00 97.81 178 LEU A O 1
ATOM 1404 N N . HIS A 1 179 ? -21.857 -4.052 26.468 1.00 98.38 179 HIS A N 1
ATOM 1405 C CA . HIS A 1 179 ? -21.693 -5.270 25.682 1.00 98.38 179 HIS A CA 1
ATOM 1406 C C . HIS A 1 179 ? -20.221 -5.729 25.705 1.00 98.38 179 HIS A C 1
ATOM 1408 O O . HIS A 1 179 ? -19.323 -4.915 25.458 1.00 98.38 179 HIS A O 1
ATOM 1414 N N . PRO A 1 180 ? -19.924 -7.019 25.951 1.00 98.44 180 PRO A N 1
ATOM 1415 C CA . PRO A 1 180 ? -18.545 -7.499 26.070 1.00 98.44 180 PRO A CA 1
ATOM 1416 C C . PRO A 1 180 ? -17.721 -7.238 24.800 1.00 98.44 180 PRO A C 1
ATOM 1418 O O . PRO A 1 180 ? -16.590 -6.769 24.892 1.00 98.44 180 PRO A O 1
ATOM 1421 N N . ILE A 1 181 ? -18.312 -7.427 23.614 1.00 98.38 181 ILE A N 1
ATOM 1422 C CA . ILE A 1 181 ? -17.644 -7.130 22.332 1.00 98.38 181 ILE A CA 1
ATOM 1423 C C . ILE A 1 181 ? -17.396 -5.628 22.142 1.00 98.38 181 ILE A C 1
ATOM 1425 O O . ILE A 1 181 ? -16.345 -5.249 21.636 1.00 98.38 181 ILE A O 1
ATOM 1429 N N . TYR A 1 182 ? -18.293 -4.753 22.614 1.00 98.44 182 TYR A N 1
ATOM 1430 C CA . TYR A 1 182 ? -18.033 -3.311 22.574 1.00 98.44 182 TYR A CA 1
ATOM 1431 C C . TYR A 1 182 ? -16.806 -2.964 23.421 1.00 98.44 182 TYR A C 1
ATOM 1433 O O . TYR A 1 182 ? -15.908 -2.252 22.970 1.00 98.44 182 TYR A O 1
ATOM 1441 N N . ARG A 1 183 ? -16.735 -3.506 24.646 1.00 97.94 183 ARG A N 1
ATOM 1442 C CA . ARG A 1 183 ? -15.595 -3.294 25.549 1.00 97.94 183 ARG A CA 1
ATOM 1443 C C . ARG A 1 183 ? -14.289 -3.833 24.969 1.00 97.94 183 ARG A C 1
ATOM 1445 O O . ARG A 1 183 ? -13.261 -3.189 25.161 1.00 97.94 183 ARG A O 1
ATOM 1452 N N . LEU A 1 184 ? -14.343 -4.961 24.259 1.00 98.25 184 LEU A N 1
ATOM 1453 C CA . LEU A 1 184 ? -13.197 -5.553 23.573 1.00 98.25 184 LEU A CA 1
ATOM 1454 C C . LEU A 1 184 ? -12.703 -4.671 22.418 1.00 98.25 184 LEU A C 1
ATOM 1456 O O . LEU A 1 184 ? -11.509 -4.414 22.327 1.00 98.25 184 LEU A O 1
ATOM 1460 N N . LEU A 1 185 ? -13.600 -4.183 21.555 1.00 97.94 185 LEU A N 1
ATOM 1461 C CA . LEU A 1 185 ? -13.225 -3.442 20.343 1.00 97.94 185 LEU A CA 1
ATOM 1462 C C . LEU A 1 185 ? -12.850 -1.977 20.608 1.00 97.94 185 LEU A C 1
ATOM 1464 O O . LEU A 1 185 ? -11.995 -1.421 19.919 1.00 97.94 185 LEU A O 1
ATOM 1468 N N . LYS A 1 186 ? -13.460 -1.332 21.610 1.00 96.31 186 LYS A N 1
ATOM 1469 C CA . LYS A 1 186 ? -13.311 0.111 21.873 1.00 96.31 186 LYS A CA 1
ATOM 1470 C C . LYS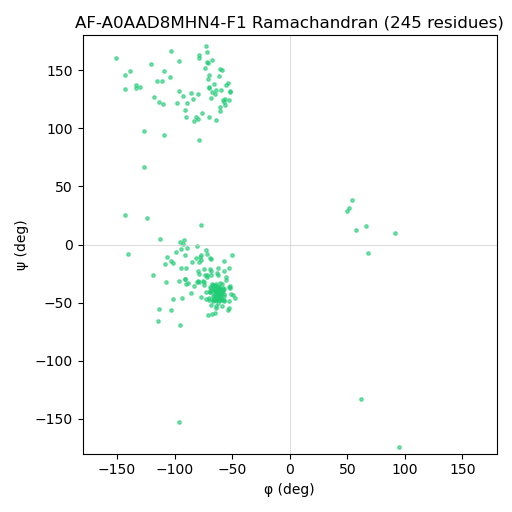 A 1 186 ? -11.857 0.621 21.912 1.00 96.31 186 LYS A C 1
ATOM 1472 O O . LYS A 1 186 ? -11.622 1.692 21.349 1.00 96.31 186 LYS A O 1
ATOM 1477 N N . PRO A 1 187 ? -10.881 -0.062 22.548 1.00 97.06 187 PRO A N 1
ATOM 1478 C CA . PRO A 1 187 ? -9.496 0.408 22.568 1.00 97.06 187 PRO A CA 1
ATOM 1479 C C . PRO A 1 187 ? -8.845 0.439 21.178 1.00 97.06 187 PRO A C 1
ATOM 1481 O O . PRO A 1 187 ? -8.089 1.365 20.897 1.00 97.06 187 PRO A O 1
ATOM 1484 N N . TYR A 1 188 ? -9.174 -0.521 20.308 1.00 96.50 188 TYR A N 1
ATOM 1485 C CA . TYR A 1 188 ? -8.590 -0.677 18.968 1.00 96.50 188 TYR A CA 1
ATOM 1486 C C . TYR A 1 188 ? -9.189 0.279 17.931 1.00 96.50 188 TYR A C 1
ATOM 1488 O O . TYR A 1 188 ? -8.551 0.614 16.943 1.00 96.50 188 TYR A O 1
ATOM 1496 N N . LEU A 1 189 ? -10.407 0.759 18.180 1.00 96.75 189 LEU A N 1
ATOM 1497 C CA . LEU A 1 189 ? -11.128 1.703 17.320 1.00 96.75 189 LEU A CA 1
ATOM 1498 C C . LEU A 1 189 ? -10.873 3.172 17.710 1.00 96.75 189 LEU A C 1
ATOM 1500 O O . LEU A 1 189 ? -11.501 4.103 17.191 1.00 96.75 189 LEU A O 1
ATOM 1504 N N . ARG A 1 190 ? -9.989 3.397 18.689 1.00 94.62 190 ARG A N 1
ATOM 1505 C CA . ARG A 1 190 ? -9.736 4.711 19.272 1.00 94.62 190 ARG A CA 1
ATOM 1506 C C . ARG A 1 190 ? -9.124 5.648 18.232 1.00 94.62 190 ARG A C 1
ATOM 1508 O O . ARG A 1 190 ? -8.108 5.355 17.624 1.00 94.62 190 ARG A O 1
ATOM 1515 N N . TYR A 1 191 ? -9.716 6.835 18.116 1.00 95.06 191 TYR A N 1
ATOM 1516 C CA . TYR A 1 191 ? -9.275 7.940 17.254 1.00 95.06 191 TYR A CA 1
ATOM 1517 C C . TYR A 1 191 ? -9.391 7.735 15.737 1.00 95.06 191 TYR A C 1
ATOM 1519 O O . TYR A 1 191 ? -9.265 8.735 15.033 1.00 95.06 191 TYR A O 1
ATOM 1527 N N . THR A 1 192 ? -9.741 6.548 15.234 1.00 96.62 192 THR A N 1
ATOM 1528 C CA . THR A 1 192 ? -9.884 6.277 13.790 1.00 96.62 192 THR A CA 1
ATOM 1529 C C . THR A 1 192 ? -10.807 7.276 13.084 1.00 96.62 192 THR A C 1
ATOM 1531 O O . THR A 1 192 ? -10.374 7.978 12.176 1.00 96.62 192 THR A O 1
ATOM 1534 N N . MET A 1 193 ? -12.047 7.463 13.557 1.00 96.25 193 MET A N 1
ATOM 1535 C CA . MET A 1 193 ? -12.975 8.439 12.949 1.00 96.25 193 MET A CA 1
ATOM 1536 C C . MET A 1 193 ? -12.424 9.869 12.951 1.00 96.25 193 MET A C 1
ATOM 1538 O O . MET A 1 193 ? -12.685 10.655 12.045 1.00 96.25 193 MET A O 1
ATOM 1542 N N . LYS A 1 194 ? -11.657 10.227 13.984 1.00 94.44 194 LYS A N 1
ATOM 1543 C CA . LYS A 1 194 ? -11.111 11.574 14.124 1.00 94.44 194 LYS A CA 1
ATOM 1544 C C . LYS A 1 194 ? -9.981 11.826 13.134 1.00 94.44 194 LYS A C 1
ATOM 1546 O O . LYS A 1 194 ? -9.973 12.887 12.516 1.00 94.44 194 LYS A O 1
ATOM 1551 N N . ILE A 1 195 ? -9.036 10.892 13.013 1.00 95.12 195 ILE A N 1
ATOM 1552 C CA . ILE A 1 195 ? -7.937 11.031 12.057 1.00 95.12 195 ILE A CA 1
ATOM 1553 C C . ILE A 1 195 ? -8.457 10.938 10.621 1.00 95.12 195 ILE A C 1
ATOM 1555 O O . ILE A 1 195 ? -8.056 11.748 9.795 1.00 95.12 195 ILE A O 1
ATOM 1559 N N . ASN A 1 196 ? -9.440 10.078 10.344 1.00 98.19 196 ASN A N 1
ATOM 1560 C CA . ASN A 1 196 ? -10.051 9.990 9.018 1.00 98.19 196 ASN A CA 1
ATOM 1561 C C . ASN A 1 196 ? -10.819 11.262 8.646 1.00 98.19 196 ASN A C 1
ATOM 1563 O O . ASN A 1 196 ? -10.730 11.720 7.511 1.00 98.19 196 ASN A O 1
ATOM 1567 N N . ALA A 1 197 ? -11.534 11.879 9.594 1.00 97.44 197 ALA A N 1
ATOM 1568 C CA . ALA A 1 197 ? -12.184 13.165 9.357 1.00 97.44 197 ALA A CA 1
ATOM 1569 C C . ALA A 1 197 ? -11.173 14.275 9.032 1.00 97.44 197 ALA A C 1
ATOM 1571 O O . ALA A 1 197 ? -11.446 15.101 8.169 1.00 97.44 197 ALA A O 1
ATOM 1572 N N . LEU A 1 198 ? -10.007 14.286 9.688 1.00 95.75 198 LEU A N 1
ATOM 1573 C CA . LEU A 1 198 ? -8.922 15.220 9.365 1.00 95.75 198 LEU A CA 1
ATOM 1574 C C . LEU A 1 198 ? -8.293 14.915 8.004 1.00 95.75 198 LEU A C 1
ATOM 1576 O O . LEU A 1 198 ? -8.045 15.833 7.228 1.00 95.75 198 LEU A O 1
ATOM 1580 N N . ALA A 1 199 ? -8.089 13.638 7.687 1.00 96.50 199 ALA A N 1
ATOM 1581 C CA . ALA A 1 199 ? -7.574 13.229 6.390 1.00 96.50 199 ALA A CA 1
ATOM 1582 C C . ALA A 1 199 ? -8.509 13.673 5.255 1.00 96.50 199 ALA A C 1
ATOM 1584 O O . ALA A 1 199 ? -8.050 14.250 4.276 1.00 96.50 199 ALA A O 1
ATOM 1585 N N . ARG A 1 200 ? -9.828 13.522 5.428 1.00 97.94 200 ARG A N 1
ATOM 1586 C CA . ARG A 1 200 ? -10.838 14.053 4.498 1.00 97.94 200 ARG A CA 1
ATOM 1587 C C . ARG A 1 200 ? -10.834 15.579 4.364 1.00 97.94 200 ARG A C 1
ATOM 1589 O O . ARG A 1 200 ? -11.404 16.076 3.406 1.00 97.94 200 ARG A O 1
ATOM 1596 N N . GLN A 1 201 ? -10.270 16.316 5.322 1.00 95.81 201 GLN A N 1
ATOM 1597 C CA . GLN A 1 201 ? -10.268 17.784 5.327 1.00 95.81 201 GLN A CA 1
ATOM 1598 C C . GLN A 1 201 ? -8.991 18.404 4.758 1.00 95.81 201 GLN A C 1
ATOM 1600 O O . GLN A 1 201 ? -9.072 19.512 4.239 1.00 95.81 201 GLN A O 1
ATOM 1605 N N . GLY A 1 202 ? -7.835 17.748 4.903 1.00 91.62 202 GLY A N 1
ATOM 1606 C CA . GLY A 1 202 ? -6.557 18.321 4.456 1.00 91.62 202 GLY A CA 1
ATOM 1607 C C . GLY A 1 202 ? -5.567 17.356 3.801 1.00 91.62 202 GLY A C 1
ATOM 1608 O O . GLY A 1 202 ? -4.536 17.806 3.307 1.00 91.62 202 GLY A O 1
ATOM 1609 N N . LEU A 1 203 ? -5.828 16.045 3.809 1.00 95.75 203 LEU A N 1
ATOM 1610 C CA . LEU A 1 203 ? -4.902 15.045 3.264 1.00 95.75 203 LEU A CA 1
ATOM 1611 C C . LEU A 1 203 ? -5.362 14.545 1.891 1.00 95.75 203 LEU A C 1
ATOM 1613 O O . LEU A 1 203 ? -4.604 14.632 0.933 1.00 95.75 203 LEU A O 1
ATOM 1617 N N . ILE A 1 204 ? -6.586 14.022 1.808 1.00 96.69 204 ILE A N 1
ATOM 1618 C CA . ILE A 1 204 ? -7.123 13.302 0.639 1.00 96.69 204 ILE A CA 1
ATOM 1619 C C . ILE A 1 204 ? -8.263 14.043 -0.080 1.00 96.69 204 ILE A C 1
ATOM 1621 O O . ILE A 1 204 ? -8.910 13.478 -0.959 1.00 96.69 204 ILE A O 1
ATOM 1625 N N . ASN A 1 205 ? -8.578 15.269 0.336 1.00 95.81 205 ASN A N 1
ATOM 1626 C CA . ASN A 1 205 ? -9.490 16.146 -0.398 1.00 95.81 205 ASN A CA 1
ATOM 1627 C C . ASN A 1 205 ? -8.842 16.666 -1.686 1.00 95.81 205 ASN A C 1
ATOM 1629 O O . ASN A 1 205 ? -7.619 16.636 -1.813 1.00 95.81 205 ASN A O 1
ATOM 1633 N N . ALA A 1 206 ? -9.670 17.219 -2.578 1.00 96.75 206 ALA A N 1
ATOM 1634 C CA . ALA A 1 206 ? -9.201 17.991 -3.726 1.00 96.75 206 ALA A CA 1
ATOM 1635 C C . ALA A 1 206 ? -8.227 19.088 -3.268 1.00 96.75 206 ALA A C 1
ATOM 1637 O O . ALA A 1 206 ? -8.510 19.776 -2.279 1.00 96.75 206 ALA A O 1
ATOM 1638 N N . ASP A 1 207 ? -7.084 19.187 -3.944 1.00 94.94 207 ASP A N 1
ATOM 1639 C CA . ASP A 1 207 ? -5.948 20.059 -3.614 1.00 94.94 207 ASP A CA 1
ATOM 1640 C C . ASP A 1 207 ? -5.351 19.840 -2.202 1.00 94.94 207 ASP A C 1
ATOM 1642 O O . ASP A 1 207 ? -4.554 20.641 -1.711 1.00 94.94 207 ASP A O 1
ATOM 1646 N N . GLY A 1 208 ? -5.724 18.750 -1.521 1.00 93.56 208 GLY A N 1
ATOM 1647 C CA . GLY A 1 208 ? -5.117 18.301 -0.267 1.00 93.56 208 GLY A CA 1
ATOM 1648 C C . GLY A 1 208 ? -3.729 17.704 -0.495 1.00 93.56 208 GLY A C 1
ATOM 1649 O O . GLY A 1 208 ? -3.336 17.457 -1.627 1.00 93.56 208 GLY A O 1
ATOM 1650 N N . ILE A 1 209 ? -2.979 17.432 0.578 1.00 94.50 209 ILE A N 1
ATOM 1651 C CA . ILE A 1 209 ? -1.548 17.057 0.512 1.00 94.50 209 ILE A CA 1
ATOM 1652 C C . ILE A 1 209 ? -1.248 15.901 -0.460 1.00 94.50 209 ILE A C 1
ATOM 1654 O O . ILE A 1 209 ? -0.206 15.914 -1.111 1.00 94.50 209 ILE A O 1
ATOM 1658 N N . ILE A 1 210 ? -2.117 14.894 -0.573 1.00 95.06 210 ILE A N 1
ATOM 1659 C CA . ILE A 1 210 ? -1.850 13.709 -1.399 1.00 95.06 210 ILE A CA 1
ATOM 1660 C C . ILE A 1 210 ? -1.858 14.034 -2.897 1.00 95.06 210 ILE A C 1
ATOM 1662 O O . ILE A 1 210 ? -0.994 13.540 -3.621 1.00 95.06 210 ILE A O 1
ATOM 1666 N N . GLU A 1 211 ? -2.782 14.874 -3.372 1.00 95.12 211 GLU A N 1
ATOM 1667 C CA . GLU A 1 211 ? -2.936 15.162 -4.804 1.00 95.12 211 GLU A CA 1
ATOM 1668 C C . GLU A 1 211 ? -1.679 15.753 -5.466 1.00 95.12 211 GLU A C 1
ATOM 1670 O O . GLU A 1 211 ? -1.219 15.166 -6.440 1.00 95.12 211 GLU A O 1
ATOM 1675 N N . PRO A 1 212 ? -1.049 16.831 -4.967 1.00 95.38 212 PRO A N 1
ATOM 1676 C CA . PRO A 1 212 ? 0.161 17.379 -5.573 1.00 95.38 212 PRO A CA 1
ATOM 1677 C C . PRO A 1 212 ? 1.427 16.565 -5.254 1.00 95.38 212 PRO A C 1
ATOM 1679 O O . PRO A 1 212 ? 2.455 16.787 -5.890 1.00 95.38 212 PRO A O 1
ATOM 1682 N N . THR A 1 213 ? 1.389 15.646 -4.280 1.00 94.25 213 THR A N 1
ATOM 1683 C CA . THR A 1 213 ? 2.581 14.896 -3.832 1.00 94.25 213 THR A CA 1
ATOM 1684 C C . THR A 1 213 ? 2.778 13.580 -4.588 1.00 94.25 213 THR A C 1
ATOM 1686 O O . THR A 1 213 ? 3.911 13.135 -4.759 1.00 94.25 213 THR A O 1
ATOM 1689 N N . PHE A 1 214 ? 1.696 12.949 -5.053 1.00 93.81 214 PHE A N 1
ATOM 1690 C CA . PHE A 1 214 ? 1.743 11.664 -5.754 1.00 93.81 214 PHE A CA 1
ATOM 1691 C C . PHE A 1 214 ? 1.382 11.816 -7.230 1.00 93.81 214 PHE A C 1
ATOM 1693 O O . PHE A 1 214 ? 0.448 12.530 -7.588 1.00 93.81 214 PHE A O 1
ATOM 1700 N N . SER A 1 215 ? 2.096 11.087 -8.091 1.00 91.88 215 SER A N 1
ATOM 1701 C CA . SER A 1 215 ? 2.010 11.209 -9.553 1.00 91.88 215 SER A CA 1
ATOM 1702 C C . SER A 1 215 ? 0.593 11.127 -10.151 1.00 91.88 215 SER A C 1
ATOM 1704 O O . SER A 1 215 ? 0.348 11.846 -11.119 1.00 91.88 215 SER A O 1
ATOM 1706 N N . PRO A 1 216 ? -0.355 10.316 -9.628 1.00 91.94 216 PRO A N 1
ATOM 1707 C CA . PRO A 1 216 ? -1.710 10.267 -10.183 1.00 91.94 216 PRO A CA 1
ATOM 1708 C C . PRO A 1 216 ? -2.547 11.541 -9.978 1.00 91.94 216 PRO A C 1
ATOM 1710 O O . PRO A 1 216 ? -3.601 11.678 -10.603 1.00 91.94 216 PRO A O 1
ATOM 1713 N N . GLY A 1 217 ? -2.121 12.485 -9.132 1.00 95.31 217 GLY A N 1
ATOM 1714 C CA . GLY A 1 217 ? -2.821 13.757 -8.967 1.00 95.31 217 GLY A CA 1
ATOM 1715 C C . GLY A 1 217 ? -4.251 13.593 -8.446 1.00 95.31 217 GLY A C 1
ATOM 1716 O O . GLY A 1 217 ? -4.528 12.805 -7.541 1.00 95.31 217 GLY A O 1
ATOM 1717 N N . LYS A 1 218 ? -5.196 14.283 -9.090 1.00 96.56 218 LYS A N 1
ATOM 1718 C CA . LYS A 1 218 ? -6.639 14.195 -8.798 1.00 96.56 218 LYS A CA 1
ATOM 1719 C C . LYS A 1 218 ? -7.242 12.783 -8.903 1.00 96.56 218 LYS A C 1
ATOM 1721 O O . LYS A 1 218 ? -8.358 12.559 -8.447 1.00 96.56 218 LYS A O 1
ATOM 1726 N N . TYR A 1 219 ? -6.536 11.824 -9.512 1.00 96.69 219 TYR A N 1
ATOM 1727 C CA . TYR A 1 219 ? -7.000 10.437 -9.652 1.00 96.69 219 TYR A CA 1
ATOM 1728 C C . TYR A 1 219 ? -6.591 9.533 -8.476 1.00 96.69 219 TYR A C 1
ATOM 1730 O O . TYR A 1 219 ? -6.983 8.369 -8.433 1.00 96.69 219 TYR A O 1
ATOM 1738 N N . ASN A 1 220 ? -5.834 10.042 -7.496 1.00 95.75 220 ASN A N 1
ATOM 1739 C CA . ASN A 1 220 ? -5.351 9.260 -6.351 1.00 95.75 220 ASN A CA 1
ATOM 1740 C C . ASN A 1 220 ? -6.479 8.516 -5.612 1.00 95.75 220 ASN A C 1
ATOM 1742 O O . ASN A 1 220 ? -6.389 7.312 -5.375 1.00 95.75 220 ASN A O 1
ATOM 1746 N N . MET A 1 221 ? -7.576 9.207 -5.289 1.00 96.44 221 MET A N 1
ATOM 1747 C CA . MET A 1 221 ? -8.697 8.587 -4.575 1.00 96.44 221 MET A CA 1
ATOM 1748 C C . MET A 1 221 ? -9.531 7.639 -5.445 1.00 96.44 221 MET A C 1
ATOM 1750 O O . MET A 1 221 ? -10.127 6.690 -4.928 1.00 96.44 221 MET A O 1
ATOM 1754 N N . GLU A 1 222 ? -9.541 7.846 -6.763 1.00 97.00 222 GLU A N 1
ATOM 1755 C CA . GLU A 1 222 ? -10.178 6.930 -7.712 1.00 97.00 222 GLU A CA 1
ATOM 1756 C C . GLU A 1 222 ? -9.445 5.583 -7.754 1.00 97.00 222 GLU A C 1
ATOM 1758 O O . GLU A 1 222 ? -10.094 4.539 -7.753 1.00 97.00 222 GLU A O 1
ATOM 1763 N N . ILE A 1 223 ? -8.109 5.588 -7.666 1.00 95.94 223 ILE A N 1
ATOM 1764 C CA . ILE A 1 223 ? -7.294 4.365 -7.584 1.00 95.94 223 ILE A CA 1
ATOM 1765 C C . ILE A 1 223 ? -7.650 3.543 -6.339 1.00 95.94 223 ILE A C 1
ATOM 1767 O O . ILE A 1 223 ? -7.847 2.328 -6.445 1.00 95.94 223 ILE A O 1
ATOM 1771 N N . SER A 1 224 ? -7.784 4.175 -5.165 1.00 97.12 224 SER A N 1
ATOM 1772 C CA . SER A 1 224 ? -8.226 3.477 -3.947 1.00 97.12 224 SER A CA 1
ATOM 1773 C C . SER A 1 224 ? -9.628 2.880 -4.118 1.00 97.12 224 SER A C 1
ATOM 1775 O O . SER A 1 224 ? -9.866 1.744 -3.713 1.00 97.12 224 SER A O 1
ATOM 1777 N N . SER A 1 225 ? -10.551 3.612 -4.748 1.00 97.69 225 SER A N 1
ATOM 1778 C CA . SER A 1 225 ? -11.921 3.145 -5.008 1.00 97.69 225 SER A CA 1
ATOM 1779 C C . SER A 1 225 ? -11.960 1.949 -5.969 1.00 97.69 225 SER A C 1
ATOM 1781 O O . SER A 1 225 ? -12.602 0.936 -5.682 1.00 97.69 225 SER A O 1
ATOM 1783 N N . ALA A 1 226 ? -11.220 2.021 -7.078 1.00 96.94 226 ALA A N 1
ATOM 1784 C CA . ALA A 1 226 ? -11.086 0.919 -8.024 1.00 96.94 226 ALA A CA 1
ATOM 1785 C C . ALA A 1 226 ? -10.459 -0.312 -7.351 1.00 96.94 226 ALA A C 1
ATOM 1787 O O . ALA A 1 226 ? -10.972 -1.419 -7.471 1.00 96.94 226 ALA A O 1
ATOM 1788 N N . THR A 1 227 ? -9.413 -0.114 -6.548 1.00 95.75 227 THR A N 1
ATOM 1789 C CA . THR A 1 227 ? -8.765 -1.196 -5.795 1.00 95.75 227 THR A CA 1
ATOM 1790 C C . THR A 1 227 ? -9.712 -1.859 -4.797 1.00 95.75 227 THR A C 1
ATOM 1792 O O . THR A 1 227 ? -9.720 -3.084 -4.673 1.00 95.75 227 THR A O 1
ATOM 1795 N N .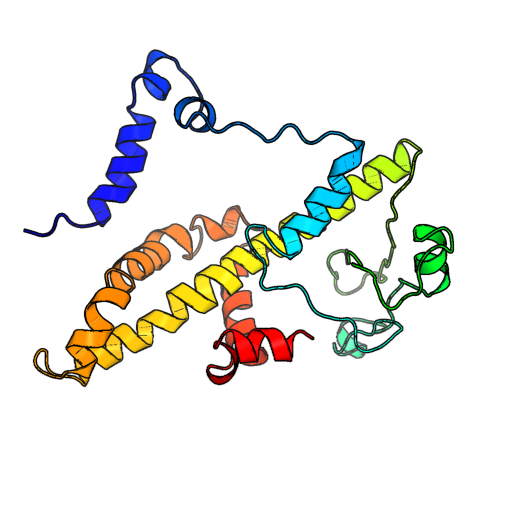 TYR A 1 228 ? -10.542 -1.072 -4.107 1.00 97.75 228 TYR A N 1
ATOM 1796 C CA . TYR A 1 228 ? -11.567 -1.603 -3.212 1.00 97.75 228 TYR A CA 1
ATOM 1797 C C . TYR A 1 228 ? -12.557 -2.509 -3.951 1.00 97.75 228 TYR A C 1
ATOM 1799 O O . TYR A 1 228 ? -12.898 -3.574 -3.447 1.00 97.75 228 TYR A O 1
ATOM 1807 N N . ARG A 1 229 ? -12.987 -2.117 -5.157 1.00 97.00 229 ARG A N 1
ATOM 1808 C CA . ARG A 1 229 ? -13.893 -2.927 -5.979 1.00 97.00 229 ARG A CA 1
ATOM 1809 C C . ARG A 1 229 ? -13.242 -4.223 -6.460 1.00 97.00 229 ARG A C 1
ATOM 1811 O O . ARG A 1 229 ? -13.860 -5.276 -6.362 1.00 97.00 229 ARG A O 1
ATOM 1818 N N . GLU A 1 230 ? -12.038 -4.129 -7.013 1.00 94.00 230 GLU A N 1
ATOM 1819 C CA . GLU A 1 230 ? -11.443 -5.227 -7.780 1.00 94.00 230 GLU A CA 1
ATOM 1820 C C . GLU A 1 230 ? -10.640 -6.208 -6.914 1.00 94.00 230 GLU A C 1
ATOM 1822 O O . GLU A 1 230 ? -10.574 -7.398 -7.219 1.00 94.00 230 GLU A O 1
ATOM 1827 N N . LEU A 1 231 ? -9.994 -5.729 -5.843 1.00 92.19 231 LEU A N 1
ATOM 1828 C CA . LEU A 1 231 ? -8.969 -6.502 -5.127 1.00 92.19 231 LEU A CA 1
ATOM 1829 C C . LEU A 1 231 ? -9.299 -6.786 -3.661 1.00 92.19 231 LEU A C 1
ATOM 1831 O O . LEU A 1 231 ? -8.780 -7.766 -3.107 1.00 92.19 231 LEU A O 1
ATOM 1835 N N . TRP A 1 232 ? -10.106 -5.940 -3.015 1.00 95.19 232 TRP A N 1
ATOM 1836 C CA . TRP A 1 232 ? -10.338 -6.045 -1.578 1.00 95.19 232 TRP A CA 1
ATOM 1837 C C . TRP A 1 232 ? -11.349 -7.138 -1.228 1.00 95.19 232 TRP A C 1
ATOM 1839 O O . TRP A 1 232 ? -12.465 -7.163 -1.744 1.00 95.19 232 TRP A O 1
ATOM 1849 N N . ARG A 1 233 ? -10.981 -8.007 -0.279 1.00 95.25 233 ARG A N 1
ATOM 1850 C CA . ARG A 1 233 ? -11.920 -8.905 0.400 1.00 95.25 233 ARG A CA 1
ATOM 1851 C C . ARG A 1 233 ? -11.554 -9.058 1.865 1.00 95.25 233 ARG A C 1
ATOM 1853 O O . ARG A 1 233 ? -10.403 -9.340 2.187 1.00 95.25 233 ARG A O 1
ATOM 1860 N N . PHE A 1 234 ? -12.553 -8.959 2.735 1.00 95.81 234 PHE A N 1
ATOM 1861 C CA . PHE A 1 234 ? -12.361 -9.069 4.180 1.00 95.81 234 PHE A CA 1
ATOM 1862 C C . PHE A 1 234 ? -11.728 -10.400 4.616 1.00 95.81 234 PHE A C 1
ATOM 1864 O O . PHE A 1 234 ? -10.858 -10.417 5.483 1.00 95.81 234 PHE A O 1
ATOM 1871 N N . ASP A 1 235 ? -12.118 -11.510 3.991 1.00 95.62 235 ASP A N 1
ATOM 1872 C CA . ASP A 1 235 ? -11.614 -12.849 4.314 1.00 95.62 235 ASP A CA 1
ATOM 1873 C C . ASP A 1 235 ? -10.138 -13.067 3.935 1.00 95.62 235 ASP A C 1
ATOM 1875 O O . ASP A 1 235 ? -9.524 -14.034 4.381 1.00 95.62 235 ASP A O 1
ATOM 1879 N N . HIS A 1 236 ? -9.547 -12.152 3.165 1.00 94.12 236 HIS A N 1
ATOM 1880 C CA . HIS A 1 236 ? -8.130 -12.165 2.810 1.00 94.12 236 HIS A CA 1
ATOM 1881 C C . HIS A 1 236 ? -7.266 -11.236 3.674 1.00 94.12 236 HIS A C 1
ATOM 1883 O O . HIS A 1 236 ? -6.050 -11.275 3.538 1.00 94.12 236 HIS A O 1
ATOM 1889 N N . GLU A 1 237 ? -7.844 -10.415 4.558 1.00 94.06 237 GLU A N 1
ATOM 1890 C CA . GLU A 1 237 ? -7.070 -9.459 5.376 1.00 94.06 237 GLU A CA 1
ATOM 1891 C C . GLU A 1 237 ? -6.371 -10.109 6.581 1.00 94.06 237 GLU A C 1
ATOM 1893 O O . GLU A 1 237 ? -5.478 -9.518 7.189 1.00 94.06 237 GLU A O 1
ATOM 1898 N N . GLY A 1 238 ? -6.753 -11.336 6.945 1.00 95.06 238 GLY A N 1
ATOM 1899 C CA . GLY A 1 238 ? -6.040 -12.101 7.965 1.00 95.06 238 GLY A CA 1
ATOM 1900 C C . GLY A 1 238 ? -4.641 -12.488 7.482 1.00 95.06 238 GLY A C 1
ATOM 1901 O O . GLY A 1 238 ? -4.508 -13.054 6.401 1.00 95.06 238 GLY A O 1
ATOM 1902 N N . LEU A 1 239 ? -3.609 -12.255 8.303 1.00 95.94 239 LEU A N 1
ATOM 1903 C CA . LEU A 1 239 ? -2.201 -12.471 7.929 1.00 95.94 239 LEU A CA 1
ATOM 1904 C C . LEU A 1 239 ? -1.920 -13.835 7.254 1.00 95.94 239 LEU A C 1
ATOM 1906 O O . LEU A 1 239 ? -1.263 -13.836 6.215 1.00 95.94 239 LEU A O 1
ATOM 1910 N N . PRO A 1 240 ? -2.420 -14.987 7.750 1.00 96.88 240 PRO A N 1
ATOM 1911 C CA . PRO A 1 240 ? -2.197 -16.262 7.066 1.00 96.88 240 PRO A CA 1
ATOM 1912 C C . PRO A 1 240 ? -2.822 -16.317 5.664 1.00 96.88 240 PRO A C 1
ATOM 1914 O O . PRO A 1 240 ? -2.195 -16.815 4.734 1.00 96.88 240 PRO A O 1
ATOM 1917 N N . ALA A 1 241 ? -4.040 -15.791 5.501 1.00 96.69 241 ALA A N 1
ATOM 1918 C CA . ALA A 1 241 ? -4.738 -15.781 4.218 1.00 96.69 241 ALA A CA 1
ATOM 1919 C C . ALA A 1 241 ? -4.072 -14.821 3.220 1.00 96.69 241 ALA A C 1
ATOM 1921 O O . ALA A 1 241 ? -3.910 -15.177 2.053 1.00 96.69 241 ALA A O 1
ATOM 1922 N N . ASP A 1 242 ? -3.632 -13.646 3.684 1.00 95.38 242 ASP A N 1
ATOM 1923 C CA . ASP A 1 242 ? -2.870 -12.685 2.879 1.00 95.38 242 ASP A CA 1
ATOM 1924 C C . ASP A 1 242 ? -1.561 -13.306 2.364 1.00 95.38 242 ASP A C 1
ATOM 1926 O O . ASP A 1 242 ? -1.272 -13.220 1.172 1.00 95.38 242 ASP A O 1
ATOM 1930 N N . LEU A 1 243 ? -0.806 -14.002 3.225 1.00 95.50 243 LEU A N 1
ATOM 1931 C CA . LEU A 1 243 ? 0.438 -14.676 2.837 1.00 95.50 243 LEU A CA 1
ATOM 1932 C C . LEU A 1 243 ? 0.195 -15.801 1.824 1.00 95.50 243 LEU A C 1
ATOM 1934 O O . LEU A 1 243 ? 0.862 -15.838 0.795 1.00 95.50 243 LEU A O 1
ATOM 1938 N N . ILE A 1 244 ? -0.782 -16.681 2.072 1.00 95.38 244 ILE A N 1
ATOM 1939 C CA . ILE A 1 244 ? -1.122 -17.784 1.153 1.00 95.38 244 ILE A CA 1
ATOM 1940 C C . ILE A 1 244 ? -1.562 -17.248 -0.211 1.00 95.38 244 ILE A C 1
ATOM 1942 O O . ILE A 1 244 ? -1.207 -17.813 -1.238 1.00 95.38 244 ILE A O 1
ATOM 1946 N N . LYS A 1 245 ? -2.315 -16.144 -0.252 1.00 93.38 245 LYS A N 1
ATOM 1947 C CA . LYS A 1 245 ? -2.754 -15.529 -1.512 1.00 93.38 245 LYS A CA 1
ATOM 1948 C C . LYS A 1 245 ? -1.570 -15.082 -2.380 1.00 93.38 245 LYS A C 1
ATOM 1950 O O . LYS A 1 245 ? -1.681 -15.102 -3.607 1.00 93.38 245 LYS A O 1
ATOM 1955 N N . ARG A 1 246 ? -0.474 -14.645 -1.753 1.00 92.31 246 ARG A N 1
ATOM 1956 C CA . ARG A 1 246 ? 0.701 -14.068 -2.421 1.00 92.31 246 ARG A CA 1
ATOM 1957 C C . ARG A 1 246 ? 1.771 -15.098 -2.791 1.00 92.31 246 ARG A C 1
ATOM 1959 O O . ARG A 1 246 ? 2.694 -14.729 -3.510 1.00 92.31 246 ARG A O 1
ATOM 1966 N N . ILE A 1 247 ? 1.649 -16.346 -2.339 1.00 89.25 247 ILE A N 1
ATOM 1967 C CA . ILE A 1 247 ? 2.569 -17.458 -2.636 1.00 89.25 247 ILE A CA 1
ATOM 1968 C C . ILE A 1 247 ? 1.907 -18.418 -3.614 1.00 89.25 247 ILE A C 1
ATOM 1970 O O . ILE A 1 247 ? 0.678 -18.634 -3.522 1.00 89.25 247 ILE A O 1
#

Nearest PDB structures (foldseek):
  8qdr-assembly1_A  TM=9.274E-01  e=9.861E-18  Vitis vinifera
  8qdr-assembly1_B  TM=9.286E-01  e=1.440E-16  Vitis vinifera
  8qdq-assembly1_A  TM=9.345E-01  e=9.772E-16  Vitis vinifera
  8qdq-assembly1_B  TM=9.359E-01  e=1.032E-15  Vitis vinifera
  1rov-assembly1_A  TM=8.251E-01  e=2.547E-09  Glycine max

Organism: NCBI:txid360622

Foldseek 3Di:
DDDPCVCVVVVVVVCLCVPCCCVVVVDDSCVVVVPDDDPQPPVCPVVVLVVCCCPNLPVQPAFFDPDPPQFDPDDCVFQNGRGAPDHLVNVCVLCVVVDHPRPDDAQDDADDDDPPDDRDHDDQGDDDDPVSPVSVVVSSVRSVLVSVLCCVLAVNCQLPQVVLVVVVVCLVVPPDPPRPVNVVCVVVSPCSVVVVVVCCVAPLDQVHPSQVPHPVHVCSNVVSVVCCVPPDDPVCSPPVNSVVVRD

Secondary structure (DSSP, 8-state):
----HHHHHHHHHHHHHTSHHHHTS---HHHHTT-PPP---TTTHHHHHHHHHHHSS-TTS-----SSS-B--S-HHHH---B-S--HHHHHHHTTTSS-GGG------PPPP-TTS----------SSHHHHHHHHHHHHHHHHHHHHHIIIIIIIIIIIIHHHHHHHHHHHHS-TTSHHHHHHTTTTTTHHHHHHHIIIIISSTTSTHHHHSTTGGGHHHHHHHHHHHT--GGG-SHHHHHHHH-

Radius of gyration: 22.58 Å; Cα contacts (8 Å, |Δi|>4): 186; chains: 1; bounding box: 54×50×60 Å

Sequence (247 aa):
MSKSCKGLVAELVKCLSESDCVTVENRTFRDCAKEQTPCISSECVDEEFGRQTLAGINPLSIQLVKEWPLKSKLDPAIYGPPESAITTDVVEMVMLGRITVEQIIVIFCCHMFTKGKDQWKEVYLPGWDSTSGWLWKLAKAQFLALDSGYHQLISHWLRTHCLVEPYVIATNQQLSALHPIYRLLKPYLRYTMKINALARQGLINADGIIEPTFSPGKYNMEISSATYRELWRFDHEGLPADLIKRI

Mean predicted aligned error: 8.93 Å

InterPro domains:
  IPR000907 Lipoxygenase [PTHR11771] (116-246)
  IPR013819 Lipoxygenase, C-terminal [PF00305] (44-105)
  IPR013819 Lipoxygenase, C-terminal [PF00305] (115-246)
  IPR013819 Lipoxygenase, C-terminal [PR00087] (133-150)
  IPR013819 Lipoxygenase, C-terminal [PR00087] (151-168)
  IPR013819 Lipoxygenase, C-terminal [PR00087] (171-191)
  IPR013819 Lipoxygenase, C-terminal [PS51393] (1-103)
  IPR013819 Lipoxygenase, C-terminal [PS51393] (105-247)
  IPR020833 Lipoxygenase, iron binding site [PS00711] (151-165)
  IPR036226 Lipoxigenase, C-terminal domain superfamily [SSF48484] (46-246)

Solvent-accessible surface area (backbone atoms only — not comparable to full-atom values): 15006 Å² total; per-residue (Å²): 134,83,80,58,70,74,50,53,57,56,48,46,53,44,51,53,62,64,25,57,51,35,66,70,66,67,41,53,72,51,64,66,66,64,60,74,77,82,88,69,53,86,86,46,48,65,57,50,58,56,46,30,42,67,73,41,97,49,49,78,73,68,60,61,85,88,64,83,72,52,66,56,90,63,60,42,93,81,76,39,83,40,68,52,81,68,46,70,68,60,53,39,60,77,42,72,73,75,61,66,90,89,78,71,90,82,87,73,61,79,69,84,87,52,95,92,55,84,86,77,76,70,84,79,52,90,45,90,51,74,66,40,37,50,50,29,52,50,46,51,51,52,38,52,54,52,51,51,46,46,28,52,42,36,67,42,38,37,68,48,55,58,64,45,40,60,56,49,52,51,43,68,74,75,38,53,86,83,35,69,66,36,60,65,45,50,75,81,51,58,62,48,63,58,54,50,54,47,33,59,69,52,32,72,28,90,90,12,60,48,25,87,73,37,92,65,26,92,45,46,66,54,52,35,52,51,43,49,72,77,71,61,53,78,84,41,70,46,69,72,46,41,51,54,72,32,91

pLDDT: mean 83.41, std 16.19, range [33.47, 98.5]